Protein AF-A0A7X7FKR7-F1 (afdb_monomer)

Foldseek 3Di:
DDDAPFDKDKDQAPWDADDDPDPPFQKDRWTKRQAGAAFIKMKTWGDPPVVPDDPPWTKMKMKGWRWHNKMKTKMWHWDFPDDPPGRRIDTHIDIDIDDDDDPPDDPDGDTDIDMFMDTPDTQFPGKYWFWKADPVRHTFDPNFTWMWTQGPQQKIKIKTADDPPRPVLQDWMARPVQRKIWPFRIKIFIADNVRHTPKIKTFQGQWIDTDPDIDGADPPGGMAMPVGDDDPDPPPPDD

Mean predicted aligned error: 6.07 Å

Sequence (239 aa):
TQSHFGDAAATGLNLQPAADYGHNTQMRNCRMDPKPQPGWRVDWTLDDHYKILPAGSQVRMRYTDLTSDAQAGLVEGWIVAGGYDSSGEVWIPRVLVRRQAEAGRPLESTFVSVIEPYATRPIATSIRRLALQSVSGATLADSNVAVLVALADGRRDVIVARDPEDKAAAGLLLQPDFSIRTDADLVLLRLKPDGAVESAALCHGSRMVYKSLEIKVPEGADSAEWPPAAAPQPKEKSR

Solvent-accessible surface area (backbone atoms only — not comparable to full-atom values): 13773 Å² total; per-residue (Å²): 135,82,72,58,55,50,55,72,47,77,44,70,63,70,68,35,88,44,75,61,94,50,94,87,55,68,52,41,79,28,24,36,14,81,71,44,58,60,57,22,34,38,40,34,49,50,48,67,84,81,64,82,63,66,91,89,68,56,49,29,38,36,40,36,37,51,34,64,93,28,27,35,35,42,29,30,36,66,45,67,52,72,62,102,88,46,82,45,74,46,72,30,52,37,82,46,76,47,78,76,72,52,92,97,49,85,74,84,80,57,84,42,70,50,79,47,77,31,59,90,61,75,56,65,74,45,64,46,78,44,75,40,21,34,81,87,66,47,75,57,60,82,58,40,40,28,39,40,38,34,33,73,85,47,29,34,38,42,38,37,39,50,41,92,81,45,70,86,61,66,60,51,38,29,33,69,97,72,55,35,38,31,46,35,37,35,37,43,38,34,26,39,66,90,67,48,81,68,36,36,39,38,30,62,40,60,37,40,36,44,88,91,49,73,50,64,33,53,90,97,50,62,46,37,53,38,74,63,78,77,75,80,75,78,79,75,77,83,126

Secondary structure (DSSP, 8-state):
----SEEEEEES---EE-----TT-SEEEEEEESSPPTT-EEEEEE--TT--SPTT---EEEEEE--SS-EEEEEEEEEEESSTT--EEEEEEEEEEE--PPTTS-------EEEEEESSS-SEEEEEEE--EETTSPBPPTTSEEEEEEETTS-EEEEEE--TT-GGG-S-EEETTTTEEE--SEEEEEE-TTS-EEEEEEESSSEEEETTEEEEPPTT-SEEEESPPPPPPP-----

Structure (mmCIF, N/CA/C/O backbone):
data_AF-A0A7X7FKR7-F1
#
_entry.id   AF-A0A7X7FKR7-F1
#
loop_
_atom_site.group_PDB
_atom_site.id
_atom_site.type_symbol
_atom_site.label_atom_id
_atom_site.label_alt_id
_atom_site.label_comp_id
_atom_site.label_asym_id
_atom_site.label_entity_id
_atom_site.label_seq_id
_atom_site.pdbx_PDB_ins_code
_atom_site.Cartn_x
_atom_site.Cartn_y
_atom_site.Cartn_z
_atom_site.occupancy
_atom_site.B_iso_or_equiv
_atom_site.auth_seq_id
_atom_site.auth_comp_id
_atom_site.auth_asym_id
_atom_site.auth_atom_id
_atom_site.pdbx_PDB_model_num
ATOM 1 N N . THR A 1 1 ? 16.603 4.134 -3.099 1.00 40.25 1 THR A N 1
ATOM 2 C CA . THR A 1 1 ? 16.274 2.722 -3.389 1.00 40.25 1 THR A CA 1
ATOM 3 C C . THR A 1 1 ? 16.632 2.433 -4.832 1.00 40.25 1 THR A C 1
ATOM 5 O O . THR A 1 1 ? 16.174 3.147 -5.716 1.00 40.25 1 THR A O 1
ATOM 8 N N . GLN A 1 2 ? 17.542 1.489 -5.074 1.00 51.34 2 GLN A N 1
ATOM 9 C CA . GLN A 1 2 ? 17.857 1.023 -6.430 1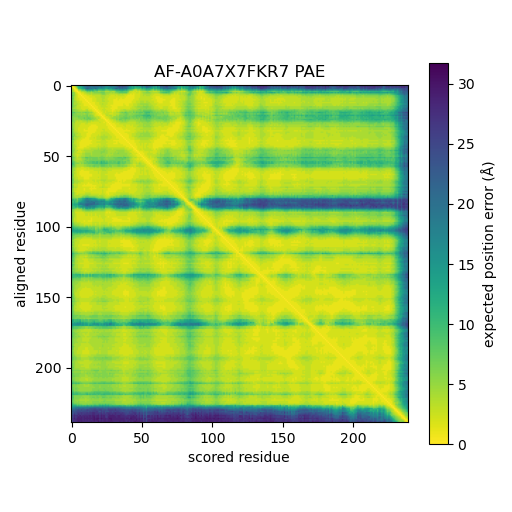.00 51.34 2 GLN A CA 1
ATOM 10 C C . GLN A 1 2 ? 16.766 0.036 -6.876 1.00 51.34 2 GLN A C 1
ATOM 12 O O . GLN A 1 2 ? 16.222 -0.678 -6.038 1.00 51.34 2 GLN A O 1
ATOM 17 N N . SER A 1 3 ? 16.420 0.032 -8.166 1.00 61.25 3 SER A N 1
ATOM 18 C CA . SER A 1 3 ? 15.612 -1.048 -8.755 1.00 61.25 3 SER A CA 1
ATOM 19 C C . SER A 1 3 ? 16.488 -2.297 -8.956 1.00 61.25 3 SER A C 1
ATOM 21 O O . SER A 1 3 ? 17.698 -2.240 -8.730 1.00 61.25 3 SER A O 1
ATOM 23 N N . HIS A 1 4 ? 15.901 -3.412 -9.379 1.00 73.00 4 HIS A N 1
ATOM 24 C CA . HIS A 1 4 ? 16.607 -4.682 -9.566 1.00 73.00 4 HIS A CA 1
ATOM 25 C C . HIS A 1 4 ? 16.888 -4.981 -11.045 1.00 73.00 4 HIS A C 1
ATOM 27 O O . HIS A 1 4 ? 16.218 -4.454 -11.934 1.00 73.00 4 HIS A O 1
ATOM 33 N N . PHE A 1 5 ? 17.881 -5.838 -11.297 1.00 85.25 5 PHE A N 1
ATOM 34 C CA . PHE A 1 5 ? 18.091 -6.445 -12.612 1.00 85.25 5 PHE A CA 1
ATOM 35 C C . PHE A 1 5 ? 16.901 -7.341 -12.965 1.00 85.25 5 PHE A C 1
ATOM 37 O O . PHE A 1 5 ? 16.394 -8.058 -12.097 1.00 85.25 5 PHE A O 1
ATOM 44 N N . GLY A 1 6 ? 16.472 -7.292 -14.222 1.00 87.06 6 GLY A N 1
ATOM 45 C CA . GLY A 1 6 ? 15.369 -8.095 -14.734 1.00 87.06 6 GLY A CA 1
ATOM 46 C C . GLY A 1 6 ? 14.356 -7.297 -15.543 1.00 87.06 6 GLY A C 1
ATOM 47 O O . GLY A 1 6 ? 14.505 -6.093 -15.768 1.00 87.06 6 GLY A O 1
ATOM 48 N N . ASP A 1 7 ? 13.299 -7.990 -15.952 1.00 91.31 7 ASP A N 1
ATOM 49 C CA . ASP A 1 7 ? 12.226 -7.444 -16.778 1.00 91.31 7 ASP A CA 1
ATOM 50 C C . ASP A 1 7 ? 11.060 -6.945 -15.928 1.00 91.31 7 ASP A C 1
ATOM 52 O O . ASP A 1 7 ? 10.700 -7.573 -14.932 1.00 91.31 7 ASP A O 1
ATOM 56 N N . ALA A 1 8 ? 10.423 -5.854 -16.363 1.00 94.62 8 ALA A N 1
ATOM 57 C CA . ALA A 1 8 ? 9.245 -5.275 -15.719 1.00 94.62 8 ALA A CA 1
ATOM 58 C C . ALA A 1 8 ? 8.034 -5.272 -16.659 1.00 94.62 8 ALA A C 1
ATOM 60 O O . ALA A 1 8 ? 8.100 -4.749 -17.774 1.00 94.62 8 ALA A O 1
ATOM 61 N N . ALA A 1 9 ? 6.901 -5.786 -16.181 1.00 95.81 9 ALA A N 1
ATOM 62 C CA . ALA A 1 9 ? 5.640 -5.811 -16.913 1.00 95.81 9 ALA A CA 1
ATOM 63 C C . ALA A 1 9 ? 4.553 -5.043 -16.154 1.00 95.81 9 ALA A C 1
ATOM 65 O O . ALA A 1 9 ? 4.203 -5.397 -15.030 1.00 95.81 9 ALA A O 1
ATOM 66 N N . ALA A 1 10 ? 3.995 -4.003 -16.779 1.00 97.69 10 ALA A N 1
ATOM 67 C CA . ALA A 1 10 ? 2.890 -3.231 -16.217 1.00 97.69 10 ALA A CA 1
ATOM 68 C C . ALA A 1 10 ? 1.525 -3.837 -16.581 1.00 97.69 10 ALA A C 1
ATOM 70 O O . ALA A 1 10 ? 1.306 -4.283 -17.704 1.00 97.69 10 ALA A O 1
ATOM 71 N N . THR A 1 11 ? 0.581 -3.804 -15.641 1.00 98.19 11 THR A N 1
ATOM 72 C CA . THR A 1 11 ? -0.833 -4.147 -15.844 1.00 98.19 11 THR A CA 1
ATOM 73 C C . THR A 1 11 ? -1.705 -3.020 -15.299 1.00 98.19 11 THR A C 1
ATOM 75 O O . THR A 1 11 ? -1.494 -2.569 -14.176 1.00 98.19 11 THR A O 1
ATOM 78 N N . GLY A 1 12 ? -2.714 -2.598 -16.065 1.00 97.81 12 GLY A N 1
ATOM 79 C CA . GLY A 1 12 ? -3.638 -1.532 -15.654 1.00 97.81 12 GLY A CA 1
ATOM 80 C C . GLY A 1 12 ? -3.144 -0.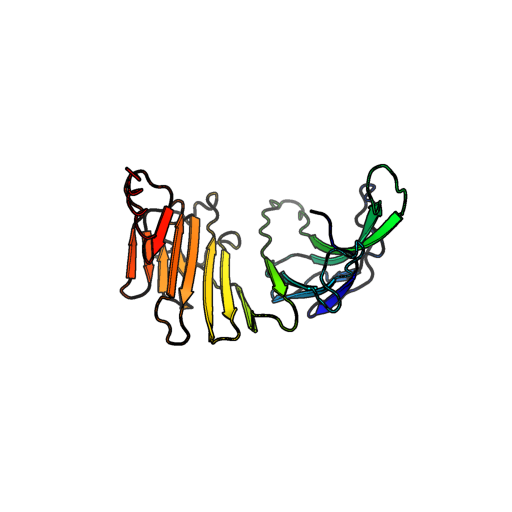108 -15.931 1.00 97.81 12 GLY A C 1
ATOM 81 O O . GLY A 1 12 ? -3.768 0.833 -15.460 1.00 97.81 12 GLY A O 1
ATOM 82 N N . LEU A 1 13 ? -2.057 0.047 -16.698 1.00 98.19 13 LEU A N 1
ATOM 83 C CA . LEU A 1 13 ? -1.557 1.336 -17.182 1.00 98.19 13 LEU A CA 1
ATOM 84 C C . LEU A 1 13 ? -1.755 1.465 -18.695 1.00 98.19 13 LEU A C 1
ATOM 86 O O . LEU A 1 13 ? -1.420 0.546 -19.446 1.00 98.19 13 LEU A O 1
ATOM 90 N N . ASN A 1 14 ? -2.216 2.629 -19.144 1.00 97.81 14 ASN A N 1
ATOM 91 C CA . ASN A 1 14 ? -2.223 3.027 -20.549 1.00 97.81 14 ASN A CA 1
ATOM 92 C C . ASN A 1 14 ? -0.934 3.793 -20.883 1.00 97.81 14 ASN A C 1
ATOM 94 O O . ASN A 1 14 ? -0.919 5.021 -20.964 1.00 97.81 14 ASN A O 1
ATOM 98 N N . LEU A 1 15 ? 0.172 3.059 -21.018 1.00 97.75 15 LEU A N 1
ATOM 99 C CA . LEU A 1 15 ? 1.503 3.639 -21.202 1.00 97.75 15 LEU A CA 1
ATOM 100 C C . LEU A 1 15 ? 1.665 4.298 -22.578 1.00 97.75 15 LEU A C 1
ATOM 102 O O . LEU A 1 15 ? 1.560 3.636 -23.610 1.00 97.75 15 LEU A O 1
ATOM 106 N N . GLN A 1 16 ? 2.025 5.580 -22.580 1.00 97.44 16 GLN A N 1
ATOM 107 C CA . GLN A 1 16 ? 2.335 6.359 -23.781 1.00 97.44 16 GLN A CA 1
ATOM 108 C C . GLN A 1 16 ? 3.766 6.897 -23.713 1.00 97.44 16 GLN A C 1
ATOM 110 O O . GLN A 1 16 ? 4.242 7.174 -22.609 1.00 97.44 16 GLN A O 1
ATOM 115 N N . PRO A 1 17 ? 4.469 7.073 -24.849 1.00 97.38 17 PRO A N 1
ATOM 116 C CA . PRO A 1 17 ? 5.737 7.794 -24.861 1.00 97.38 17 PRO A CA 1
ATOM 117 C C . PRO A 1 17 ? 5.590 9.154 -24.174 1.00 97.38 17 PRO A C 1
ATOM 119 O O . PRO A 1 17 ? 4.640 9.889 -24.440 1.00 97.38 17 PRO A O 1
ATOM 122 N N . ALA A 1 18 ? 6.525 9.482 -23.290 1.00 95.50 18 ALA A N 1
ATOM 123 C CA . ALA A 1 18 ? 6.527 10.728 -22.541 1.00 95.50 18 ALA A CA 1
ATOM 124 C C . ALA A 1 18 ? 7.891 11.409 -22.655 1.00 95.50 18 ALA A C 1
ATOM 126 O O . ALA A 1 18 ? 8.897 10.765 -22.950 1.00 95.50 18 ALA A O 1
ATOM 127 N N . ALA A 1 19 ? 7.921 12.718 -22.406 1.00 91.75 19 ALA A N 1
ATOM 128 C CA . ALA A 1 19 ? 9.180 13.438 -22.289 1.00 91.75 19 ALA A CA 1
ATOM 129 C C . ALA A 1 19 ? 10.045 12.838 -21.170 1.00 91.75 19 ALA A C 1
ATOM 131 O O . ALA A 1 19 ? 9.524 12.322 -20.171 1.00 91.75 19 ALA A O 1
ATOM 132 N N . ASP A 1 20 ? 11.364 12.952 -21.324 1.00 88.50 20 ASP A N 1
ATOM 133 C CA . ASP A 1 20 ? 12.291 12.628 -20.247 1.00 88.50 20 ASP A CA 1
ATOM 134 C C . ASP A 1 20 ? 11.939 13.432 -18.992 1.00 88.50 20 ASP A C 1
ATOM 136 O O . ASP A 1 20 ? 11.419 14.549 -19.059 1.00 88.50 20 ASP A O 1
ATOM 140 N N . TYR A 1 21 ? 12.238 12.860 -17.824 1.00 88.00 21 TYR A N 1
ATOM 141 C CA . TYR A 1 21 ? 11.938 13.500 -16.542 1.00 88.00 21 TYR A CA 1
ATOM 142 C C . TYR A 1 21 ? 12.584 14.894 -16.416 1.00 88.00 21 TYR A C 1
ATOM 144 O O . TYR A 1 21 ? 12.055 15.763 -15.723 1.00 88.00 21 TYR A O 1
ATOM 152 N N . GLY A 1 22 ? 13.696 15.121 -17.122 1.00 89.31 22 GLY A N 1
ATOM 153 C CA . GLY A 1 22 ? 14.439 16.376 -17.124 1.00 89.31 22 GLY A CA 1
ATOM 154 C C . GLY A 1 22 ? 15.439 16.456 -15.972 1.00 89.31 22 GLY A C 1
ATOM 155 O O . GLY A 1 22 ? 15.886 15.441 -15.448 1.00 89.31 22 GLY A O 1
ATOM 156 N N . HIS A 1 23 ? 15.827 17.673 -15.585 1.00 88.25 23 HIS A N 1
ATOM 157 C CA . HIS A 1 23 ? 16.670 17.935 -14.405 1.00 88.25 23 HIS A CA 1
ATOM 158 C C . HIS A 1 23 ? 18.011 17.172 -14.365 1.00 88.25 23 HIS A C 1
ATOM 160 O O . HIS A 1 23 ? 18.513 16.862 -13.287 1.00 88.25 23 HIS A O 1
ATOM 166 N N . ASN A 1 24 ? 18.592 16.869 -15.533 1.00 87.69 24 ASN A N 1
ATOM 167 C CA . ASN A 1 24 ? 19.814 16.067 -15.673 1.00 87.69 24 ASN A CA 1
ATOM 168 C C . ASN A 1 24 ? 19.734 14.694 -14.980 1.00 87.69 24 ASN A C 1
ATOM 170 O O . ASN A 1 24 ? 20.750 14.148 -14.547 1.00 87.69 24 ASN A O 1
ATOM 174 N N . THR A 1 25 ? 18.534 14.116 -14.861 1.00 88.75 25 THR A N 1
ATOM 175 C CA . THR A 1 25 ? 18.397 12.747 -14.363 1.00 88.75 25 THR A CA 1
ATOM 176 C C . THR A 1 25 ? 18.979 11.760 -15.362 1.00 88.75 25 THR A C 1
ATOM 178 O O . THR A 1 25 ? 18.717 11.861 -16.559 1.00 88.75 25 THR A O 1
ATOM 181 N N . GLN A 1 26 ? 19.690 10.748 -14.871 1.00 91.75 26 GLN A N 1
ATOM 182 C CA . GLN A 1 26 ? 20.143 9.613 -15.680 1.00 91.75 26 GLN A CA 1
ATOM 183 C C . GLN A 1 26 ? 19.000 8.606 -15.863 1.00 91.75 26 GLN A C 1
ATOM 185 O O . GLN A 1 26 ? 19.022 7.482 -15.353 1.00 91.75 26 GLN A O 1
ATOM 190 N N . MET A 1 27 ? 17.954 9.071 -16.539 1.00 93.62 27 MET A N 1
ATOM 191 C CA . MET A 1 27 ? 16.733 8.340 -16.841 1.00 93.62 27 MET A CA 1
ATOM 192 C C . MET A 1 27 ? 16.393 8.512 -18.318 1.00 93.62 27 MET A C 1
ATOM 194 O O . MET A 1 27 ? 16.641 9.576 -18.877 1.00 93.62 27 MET A O 1
A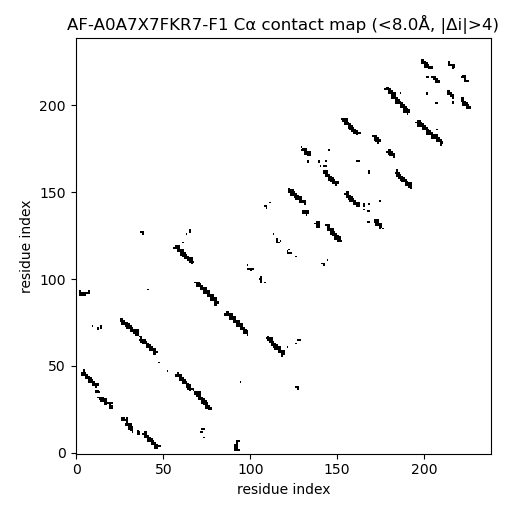TOM 198 N N . ARG A 1 28 ? 15.834 7.474 -18.939 1.00 94.19 28 ARG A N 1
ATOM 199 C CA . ARG A 1 28 ? 15.442 7.490 -20.354 1.00 94.19 28 ARG A CA 1
ATOM 200 C C . ARG A 1 28 ? 14.236 6.594 -20.605 1.00 94.19 28 ARG A C 1
ATOM 202 O O . ARG A 1 28 ? 13.826 5.833 -19.726 1.00 94.19 28 ARG A O 1
ATOM 209 N N . ASN A 1 29 ? 13.726 6.619 -21.836 1.00 95.19 29 ASN A N 1
ATOM 210 C CA . ASN A 1 29 ? 12.645 5.739 -22.290 1.00 95.19 29 ASN A CA 1
ATOM 211 C C . ASN A 1 29 ? 11.382 5.859 -21.417 1.00 95.19 29 ASN A C 1
ATOM 213 O O . ASN A 1 29 ? 10.705 4.866 -21.134 1.00 95.19 29 ASN A O 1
ATOM 217 N N . CYS A 1 30 ? 11.072 7.087 -20.988 1.00 96.12 30 CYS A N 1
ATOM 218 C CA . CYS A 1 30 ? 9.886 7.392 -20.201 1.00 96.12 30 CYS A CA 1
ATOM 219 C C . CYS A 1 30 ? 8.614 7.010 -20.964 1.00 96.12 30 CYS A C 1
ATOM 221 O O . CYS A 1 30 ? 8.341 7.503 -22.062 1.00 96.12 30 CYS A O 1
ATOM 223 N N . ARG A 1 31 ? 7.801 6.156 -20.345 1.00 97.38 31 ARG A N 1
ATOM 224 C CA . ARG A 1 31 ? 6.452 5.831 -20.799 1.00 97.38 31 ARG A CA 1
ATOM 225 C C . ARG A 1 31 ? 5.496 6.035 -19.639 1.00 97.38 31 ARG A C 1
ATOM 227 O O . ARG A 1 31 ? 5.655 5.373 -18.620 1.00 97.38 31 ARG A O 1
ATOM 234 N N . MET A 1 32 ? 4.530 6.935 -19.787 1.00 97.88 32 MET A N 1
ATOM 235 C CA . MET A 1 32 ? 3.641 7.368 -18.708 1.00 97.88 32 MET A CA 1
ATOM 236 C C . MET A 1 32 ? 2.172 7.201 -19.095 1.00 97.88 32 MET A C 1
ATOM 238 O O . MET A 1 32 ? 1.794 7.391 -20.248 1.00 97.88 32 MET A O 1
ATOM 242 N N . ASP A 1 33 ? 1.354 6.881 -18.105 1.00 98.19 33 ASP A N 1
ATOM 243 C CA . ASP A 1 33 ? -0.087 7.070 -18.081 1.00 98.19 33 ASP A CA 1
ATOM 244 C C . ASP A 1 33 ? -0.375 8.381 -17.319 1.00 98.19 33 ASP A C 1
ATOM 246 O O . ASP A 1 33 ? 0.058 8.532 -16.167 1.00 98.19 33 ASP A O 1
ATOM 250 N N . PRO A 1 34 ? -1.056 9.363 -17.936 1.00 96.56 34 PRO A N 1
ATOM 251 C CA . PRO A 1 34 ? -1.348 10.634 -17.286 1.00 96.56 34 PRO A CA 1
ATOM 252 C C . PRO A 1 34 ? -2.446 10.540 -16.216 1.00 96.56 34 PRO A C 1
ATOM 254 O O . PRO A 1 34 ? -2.561 11.463 -15.411 1.00 96.56 34 PRO A O 1
ATOM 257 N N . LYS A 1 35 ? -3.275 9.485 -16.222 1.00 96.62 35 LYS A N 1
ATOM 258 C CA . LYS A 1 35 ? -4.402 9.330 -15.289 1.00 96.62 35 LYS A CA 1
ATOM 259 C C . LYS A 1 35 ? -4.701 7.851 -14.965 1.00 96.62 35 LYS A C 1
ATOM 261 O O . LYS A 1 35 ? -5.829 7.390 -15.192 1.00 96.62 35 LYS A O 1
ATOM 266 N N . PRO A 1 36 ? -3.724 7.102 -14.424 1.00 97.62 36 PRO A N 1
ATOM 267 C CA . PRO A 1 36 ? -3.932 5.738 -13.961 1.00 97.62 36 PRO A CA 1
ATOM 268 C C . PRO A 1 36 ? -5.040 5.663 -12.905 1.00 97.62 36 PRO A C 1
ATOM 270 O O . PRO A 1 36 ? -5.213 6.564 -12.084 1.00 97.62 36 PRO A O 1
ATOM 273 N N . GLN A 1 37 ? -5.787 4.561 -12.908 1.00 96.75 37 GLN A N 1
ATOM 274 C CA . GLN A 1 37 ? -6.710 4.241 -11.818 1.00 96.75 37 GLN A CA 1
ATOM 275 C C . GLN A 1 37 ? -5.962 3.479 -10.715 1.00 96.75 37 GLN A C 1
ATOM 277 O O . GLN A 1 37 ? -5.220 2.553 -11.054 1.00 96.75 37 GLN A O 1
ATOM 282 N N . PRO A 1 38 ? -6.159 3.799 -9.420 1.00 97.12 38 PRO A N 1
ATOM 283 C CA . PRO A 1 38 ? -5.573 3.036 -8.318 1.00 97.12 38 PRO A CA 1
ATOM 284 C C . PRO A 1 38 ? -5.822 1.525 -8.452 1.00 97.12 38 PRO A C 1
ATOM 286 O O . PRO A 1 38 ? -6.931 1.096 -8.771 1.00 97.12 38 PRO A O 1
ATOM 289 N N . GLY A 1 39 ? -4.800 0.715 -8.176 1.00 97.56 39 GLY A N 1
ATOM 290 C CA . GLY A 1 39 ? -4.826 -0.747 -8.301 1.00 97.56 39 GLY A CA 1
ATOM 291 C C . GLY A 1 39 ? -4.078 -1.299 -9.519 1.00 97.56 39 GLY A C 1
ATOM 292 O O . GLY A 1 39 ? -4.061 -2.517 -9.722 1.00 97.56 39 GLY A O 1
ATOM 293 N N . TRP A 1 40 ? -3.444 -0.442 -10.325 1.00 98.38 40 TRP A N 1
ATOM 294 C CA . TRP A 1 40 ? -2.481 -0.881 -11.337 1.00 98.38 40 TRP A CA 1
ATOM 295 C C . TRP A 1 40 ? -1.241 -1.497 -10.675 1.00 98.38 40 TRP A C 1
ATOM 297 O O . TRP A 1 40 ? -0.945 -1.263 -9.500 1.00 98.38 40 TRP A O 1
ATOM 307 N N . ARG A 1 41 ? -0.508 -2.319 -11.428 1.00 98.12 41 ARG A N 1
ATOM 308 C CA . ARG A 1 41 ? 0.660 -3.029 -10.897 1.00 98.12 41 ARG A CA 1
ATOM 309 C C . ARG A 1 41 ? 1.798 -3.163 -11.889 1.00 98.12 41 ARG A C 1
ATOM 311 O O . ARG A 1 41 ? 1.580 -3.133 -13.100 1.00 98.12 41 ARG A O 1
ATOM 318 N N . VAL A 1 42 ? 2.993 -3.388 -11.358 1.00 97.62 42 VAL A N 1
ATOM 319 C CA . VAL A 1 42 ? 4.171 -3.815 -12.112 1.00 97.62 42 VAL A CA 1
ATOM 320 C C . VAL A 1 42 ? 4.736 -5.075 -11.476 1.00 97.62 42 VAL A C 1
ATOM 322 O O . VAL A 1 42 ? 4.940 -5.135 -10.265 1.00 97.62 42 VAL A O 1
ATOM 325 N N . ASP A 1 43 ? 4.952 -6.086 -12.306 1.00 96.19 43 ASP A N 1
ATOM 326 C CA . ASP A 1 43 ? 5.591 -7.341 -11.940 1.00 96.19 43 ASP A CA 1
ATOM 327 C C . ASP A 1 43 ? 7.021 -7.347 -12.489 1.00 96.19 43 ASP A C 1
ATOM 329 O O . ASP A 1 43 ? 7.216 -7.176 -13.693 1.00 96.19 43 ASP A O 1
ATOM 333 N N . TRP A 1 44 ? 8.005 -7.568 -11.617 1.00 94.88 44 TRP A N 1
ATOM 334 C CA . TRP A 1 44 ? 9.382 -7.838 -12.011 1.00 94.88 44 TRP A CA 1
ATOM 335 C C . TRP A 1 44 ? 9.690 -9.325 -11.910 1.00 94.88 44 TRP A C 1
ATOM 337 O O . TRP A 1 44 ? 9.401 -9.960 -10.890 1.00 94.88 44 TRP A O 1
ATOM 347 N N . THR A 1 45 ? 10.340 -9.849 -12.945 1.00 92.81 45 THR A N 1
ATOM 348 C CA . THR A 1 45 ? 11.075 -11.118 -12.869 1.00 92.81 45 THR A CA 1
ATOM 349 C C . THR A 1 45 ? 12.529 -10.770 -12.614 1.00 92.81 45 THR A C 1
ATOM 351 O O . THR A 1 45 ? 13.132 -10.111 -13.453 1.00 92.81 45 THR A O 1
ATOM 354 N N . LEU A 1 46 ? 13.059 -11.130 -11.442 1.00 90.62 46 LEU A N 1
ATOM 355 C CA . LEU A 1 46 ? 14.395 -10.700 -11.040 1.00 90.62 46 LEU A CA 1
ATOM 356 C C . LEU A 1 46 ? 15.465 -11.617 -11.618 1.00 90.62 46 LEU A C 1
ATOM 358 O O . LEU A 1 46 ? 15.400 -12.838 -11.456 1.00 90.62 46 LEU A O 1
ATOM 362 N N . ASP A 1 47 ? 16.484 -11.002 -12.204 1.00 88.31 47 ASP A N 1
ATOM 363 C CA . ASP A 1 47 ? 17.696 -11.698 -12.602 1.00 88.31 47 ASP A CA 1
ATOM 364 C C . ASP A 1 47 ? 18.614 -11.847 -11.389 1.00 88.31 47 ASP A C 1
ATOM 366 O O . ASP A 1 47 ? 19.003 -10.857 -10.759 1.00 88.31 47 ASP A O 1
ATOM 370 N N . ASP A 1 48 ? 19.029 -13.079 -11.088 1.00 87.56 48 ASP A N 1
ATOM 371 C CA . ASP A 1 48 ? 20.094 -13.346 -10.115 1.00 87.56 48 ASP A CA 1
ATOM 372 C C . ASP A 1 48 ? 21.467 -13.015 -10.721 1.00 87.56 48 ASP A C 1
ATOM 374 O O . ASP A 1 48 ? 22.312 -13.879 -10.964 1.00 87.56 48 ASP A O 1
ATOM 378 N N . HIS A 1 49 ? 21.665 -11.732 -11.020 1.00 85.81 49 HIS A N 1
ATOM 379 C CA . HIS A 1 49 ? 22.828 -11.210 -11.733 1.00 85.81 49 HIS A CA 1
ATOM 380 C C . HIS A 1 49 ? 24.153 -11.594 -11.053 1.00 85.81 49 HIS A C 1
ATOM 382 O O . HIS A 1 49 ? 25.141 -11.892 -11.723 1.00 85.81 49 HIS A O 1
ATOM 388 N N . TYR A 1 50 ? 24.153 -11.646 -9.717 1.00 85.56 50 TYR A N 1
ATOM 389 C CA . TYR A 1 50 ? 25.318 -11.996 -8.905 1.00 85.56 50 TYR A CA 1
ATOM 390 C C . TYR A 1 50 ? 25.400 -13.484 -8.539 1.00 85.56 50 TYR A C 1
ATOM 392 O O . TYR A 1 50 ? 26.357 -13.882 -7.876 1.00 85.56 50 TYR A O 1
ATOM 400 N N . LYS A 1 51 ? 24.447 -14.313 -8.990 1.00 87.81 51 LYS A N 1
ATOM 401 C CA . LYS A 1 51 ? 24.417 -15.769 -8.771 1.00 87.81 51 LYS A CA 1
ATOM 402 C C . LYS A 1 51 ? 24.448 -16.158 -7.288 1.00 87.81 51 LYS A C 1
ATOM 404 O O . LYS A 1 51 ? 25.139 -17.104 -6.906 1.00 87.81 51 LYS A O 1
ATOM 409 N N . ILE A 1 52 ? 23.750 -15.395 -6.448 1.00 88.88 52 ILE A N 1
ATOM 410 C CA . ILE A 1 52 ? 23.723 -15.607 -4.992 1.00 88.88 52 ILE A CA 1
ATOM 411 C C . ILE A 1 52 ? 22.625 -16.580 -4.559 1.00 88.88 52 ILE A C 1
ATOM 413 O O . ILE A 1 52 ? 22.635 -17.048 -3.419 1.00 88.88 52 ILE A O 1
ATOM 417 N N . LEU A 1 53 ? 21.665 -16.879 -5.433 1.00 88.50 53 LEU A N 1
ATOM 418 C CA . LEU A 1 53 ? 20.553 -17.761 -5.122 1.00 88.50 53 LEU A CA 1
ATOM 419 C C . LEU A 1 53 ? 20.888 -19.220 -5.463 1.00 88.50 53 LEU A C 1
ATOM 421 O O . LEU A 1 53 ? 21.641 -19.498 -6.401 1.00 88.50 53 LEU A O 1
ATOM 425 N N . PRO A 1 54 ? 20.287 -20.192 -4.749 1.00 92.00 54 PRO A N 1
ATOM 426 C CA . PRO A 1 54 ? 20.359 -21.593 -5.143 1.00 92.00 54 PRO A CA 1
ATOM 427 C C . PRO A 1 54 ? 19.887 -21.795 -6.589 1.00 92.00 54 PRO A C 1
ATOM 429 O O . PRO A 1 54 ? 18.923 -21.164 -7.033 1.00 92.00 54 PRO A O 1
ATOM 432 N N . ALA A 1 55 ? 20.525 -22.715 -7.312 1.00 88.88 55 ALA A N 1
ATOM 433 C CA . ALA A 1 55 ? 20.163 -23.030 -8.691 1.00 88.88 55 ALA A CA 1
ATOM 434 C C . ALA A 1 55 ? 18.664 -23.358 -8.840 1.00 88.88 55 ALA A C 1
ATOM 436 O O . ALA A 1 55 ? 18.111 -24.157 -8.085 1.00 88.88 55 ALA A O 1
ATOM 437 N N . GLY A 1 56 ? 18.015 -22.741 -9.831 1.00 85.75 56 GLY A N 1
ATOM 438 C CA . GLY A 1 56 ? 16.580 -22.905 -10.093 1.00 85.75 56 GLY A CA 1
ATOM 439 C C . GLY A 1 56 ? 15.661 -22.019 -9.242 1.00 85.75 56 GLY A C 1
ATOM 440 O O . GLY A 1 56 ? 14.446 -22.061 -9.436 1.00 85.75 56 GLY A O 1
ATOM 441 N N . SER A 1 57 ? 16.206 -21.198 -8.338 1.00 90.06 57 SER A N 1
ATOM 442 C CA . SER A 1 57 ? 15.415 -20.211 -7.594 1.00 90.06 57 SER A CA 1
ATOM 443 C C . SER A 1 57 ? 14.832 -19.161 -8.535 1.00 90.06 57 SER A C 1
ATOM 445 O O . SER A 1 57 ? 15.524 -18.647 -9.410 1.00 90.06 57 SER A O 1
ATOM 447 N N . GLN A 1 58 ? 13.566 -18.807 -8.323 1.00 88.81 58 GLN A N 1
ATOM 448 C CA . GLN A 1 58 ? 12.937 -17.666 -8.981 1.00 88.81 58 GLN A CA 1
ATOM 449 C C . GLN A 1 58 ? 12.501 -16.668 -7.922 1.00 88.81 58 GLN A C 1
ATOM 451 O O . GLN A 1 58 ? 11.788 -17.036 -6.987 1.00 88.81 58 GLN A O 1
ATOM 456 N N . VAL A 1 59 ? 12.904 -15.412 -8.091 1.00 91.12 59 VAL A N 1
ATOM 457 C CA . VAL A 1 59 ? 12.434 -14.306 -7.261 1.00 91.12 59 VAL A CA 1
ATOM 458 C C . VAL A 1 59 ? 11.704 -13.328 -8.158 1.00 91.12 59 VAL A C 1
ATOM 460 O O . VAL A 1 59 ? 12.179 -12.941 -9.224 1.00 91.12 59 VAL A O 1
ATOM 463 N N . ARG A 1 60 ? 10.511 -12.959 -7.725 1.00 94.56 60 ARG A N 1
ATOM 464 C CA . ARG A 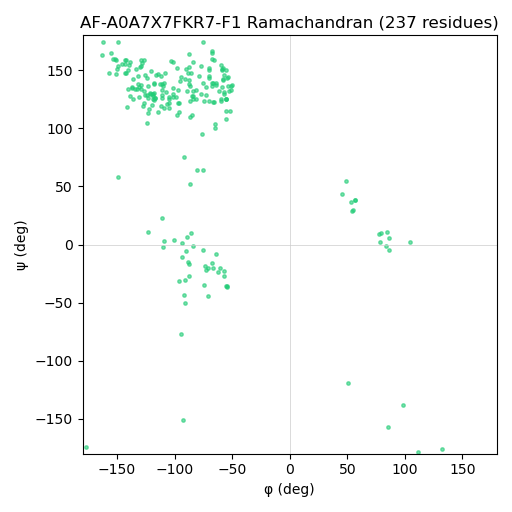1 60 ? 9.652 -11.998 -8.392 1.00 94.56 60 ARG A CA 1
ATOM 465 C C . ARG A 1 60 ? 9.226 -10.955 -7.381 1.00 94.56 60 ARG A C 1
ATOM 467 O O . ARG A 1 60 ? 9.203 -11.202 -6.175 1.00 94.56 60 ARG A O 1
ATOM 474 N N . MET A 1 61 ? 8.878 -9.788 -7.886 1.00 95.00 61 MET A N 1
ATOM 475 C CA . MET A 1 61 ? 8.354 -8.701 -7.075 1.00 95.00 61 MET A CA 1
ATOM 476 C C . MET A 1 61 ? 7.139 -8.122 -7.771 1.00 95.00 61 MET A C 1
ATOM 478 O O . MET A 1 61 ? 7.184 -7.849 -8.966 1.00 95.00 61 MET A O 1
ATOM 482 N N . ARG A 1 62 ? 6.063 -7.904 -7.026 1.00 96.75 62 ARG A N 1
ATOM 483 C CA . ARG A 1 62 ? 4.910 -7.138 -7.480 1.00 96.75 62 ARG A CA 1
ATOM 484 C C . ARG A 1 62 ? 4.843 -5.836 -6.710 1.00 96.75 62 ARG A C 1
ATOM 486 O O . ARG A 1 62 ? 4.846 -5.829 -5.486 1.00 96.75 62 ARG A O 1
ATOM 493 N N . TYR A 1 63 ? 4.733 -4.742 -7.440 1.00 97.50 63 TYR A N 1
ATOM 494 C CA . TYR A 1 63 ? 4.349 -3.441 -6.918 1.00 97.50 63 TYR A CA 1
ATOM 495 C C . TYR A 1 63 ? 2.909 -3.183 -7.337 1.00 97.50 63 TYR A C 1
ATOM 497 O O . TYR A 1 63 ? 2.621 -3.200 -8.531 1.00 97.50 63 TYR A O 1
ATOM 505 N N . THR A 1 64 ? 2.013 -2.968 -6.380 1.00 98.56 64 THR A N 1
ATOM 506 C CA . THR A 1 64 ? 0.647 -2.499 -6.649 1.00 98.56 64 THR A CA 1
ATOM 507 C C . THR A 1 64 ? 0.518 -1.092 -6.101 1.00 98.56 64 THR A C 1
ATOM 509 O O . THR A 1 64 ? 0.681 -0.890 -4.898 1.00 98.56 64 THR A O 1
ATOM 512 N N . ASP A 1 65 ? 0.234 -0.129 -6.965 1.00 98.62 65 ASP A N 1
ATOM 513 C CA . ASP A 1 65 ? 0.057 1.263 -6.566 1.00 98.62 65 ASP A CA 1
ATOM 514 C C . ASP A 1 65 ? -1.419 1.570 -6.349 1.00 98.62 65 ASP A C 1
ATOM 516 O O . ASP A 1 65 ? -2.298 1.110 -7.075 1.00 98.62 65 ASP A O 1
ATOM 520 N N . LEU A 1 66 ? -1.682 2.356 -5.319 1.00 98.56 66 LEU A N 1
ATOM 521 C CA . LEU A 1 66 ? -3.000 2.802 -4.899 1.00 98.56 66 LEU A CA 1
ATOM 522 C C . LEU A 1 66 ? -3.077 4.334 -4.862 1.00 98.56 66 LEU A C 1
ATOM 524 O O . LEU A 1 66 ? -4.027 4.893 -4.310 1.00 98.56 66 LEU A O 1
ATOM 528 N N . THR A 1 67 ? -2.073 5.012 -5.414 1.00 98.06 67 THR A N 1
ATOM 529 C CA . THR A 1 67 ? -1.974 6.464 -5.414 1.00 98.06 67 THR A CA 1
ATOM 530 C C . THR A 1 67 ? -3.092 7.032 -6.283 1.00 98.06 67 THR A C 1
ATOM 532 O O . THR A 1 67 ? -3.227 6.695 -7.457 1.00 98.06 67 THR A O 1
ATOM 535 N N . SER A 1 68 ? -3.928 7.887 -5.696 1.00 95.31 68 SER A N 1
ATOM 536 C CA . SER A 1 68 ? -4.973 8.606 -6.435 1.00 95.31 68 SER A CA 1
ATOM 537 C C . SER A 1 68 ? -4.390 9.867 -7.076 1.00 95.31 68 SER A C 1
ATOM 539 O O . SER A 1 68 ? -3.358 10.360 -6.623 1.00 95.31 68 SER A O 1
ATOM 541 N N . ASP A 1 69 ? -5.019 10.385 -8.132 1.00 94.19 69 ASP A N 1
ATOM 542 C CA . ASP A 1 69 ? -4.673 11.662 -8.785 1.00 94.19 69 ASP A CA 1
ATOM 543 C C . A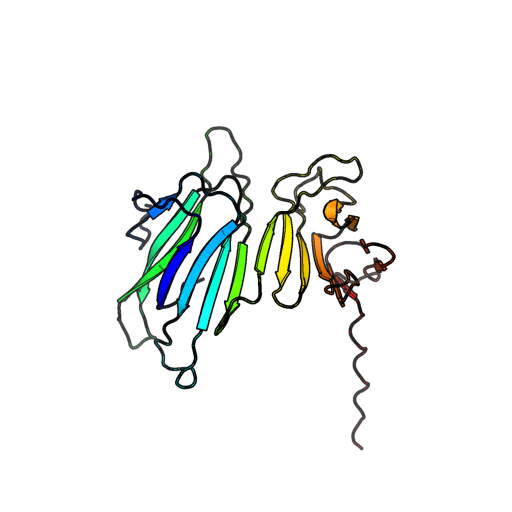SP A 1 69 ? -3.167 11.879 -9.042 1.00 94.19 69 ASP A C 1
ATOM 545 O O . ASP A 1 69 ? -2.613 12.951 -8.796 1.00 94.19 69 ASP A O 1
ATOM 549 N N . ALA A 1 70 ? -2.479 10.841 -9.515 1.00 95.94 70 ALA A N 1
ATOM 550 C CA . ALA A 1 70 ? -1.077 10.900 -9.912 1.00 95.94 70 ALA A CA 1
ATOM 551 C C . ALA A 1 70 ? -0.902 10.382 -11.338 1.00 95.94 70 ALA A C 1
ATOM 553 O O . ALA A 1 70 ? -1.728 9.629 -11.839 1.00 95.94 70 ALA A O 1
ATOM 554 N N . GLN A 1 71 ? 0.198 10.767 -11.975 1.00 97.31 71 GLN A N 1
ATOM 555 C CA . GLN A 1 71 ? 0.694 10.128 -13.190 1.00 97.31 71 GLN A CA 1
ATOM 556 C C . GLN A 1 71 ? 1.561 8.938 -12.791 1.00 97.31 71 GLN A C 1
ATOM 558 O O . GLN A 1 71 ? 2.266 9.008 -11.781 1.00 97.31 71 GLN A O 1
ATOM 563 N N . ALA A 1 72 ? 1.584 7.882 -13.597 1.00 98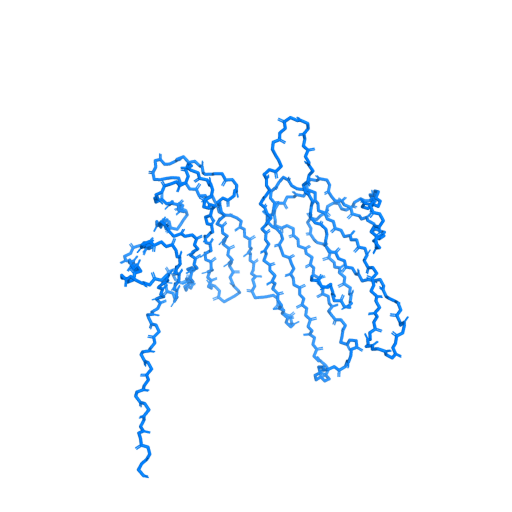.00 72 ALA A N 1
ATOM 564 C CA . ALA A 1 72 ? 2.454 6.741 -13.335 1.00 98.00 72 ALA A CA 1
ATOM 565 C C . ALA A 1 72 ? 3.024 6.140 -14.609 1.00 98.00 72 ALA A C 1
ATOM 567 O O . ALA A 1 72 ? 2.438 6.267 -15.677 1.00 98.00 72 ALA A O 1
ATOM 568 N N . GLY A 1 73 ? 4.159 5.463 -14.516 1.00 96.94 73 GLY A N 1
ATOM 569 C CA . GLY A 1 73 ? 4.765 4.872 -15.690 1.00 96.94 73 GLY A CA 1
ATOM 570 C C . GLY A 1 73 ? 6.024 4.074 -15.433 1.00 96.94 73 GLY A C 1
ATOM 571 O O . GLY A 1 73 ? 6.435 3.849 -14.293 1.00 96.94 73 GLY A O 1
ATOM 572 N N . LEU A 1 74 ? 6.626 3.650 -16.540 1.00 96.38 74 LEU A N 1
ATOM 573 C CA . LEU A 1 74 ? 7.894 2.942 -16.577 1.00 96.38 74 LEU A CA 1
ATOM 574 C C . LEU A 1 74 ? 8.969 3.828 -17.199 1.00 96.38 74 LEU A C 1
ATOM 576 O O . LEU A 1 74 ? 8.751 4.486 -18.215 1.00 96.38 74 LEU A O 1
ATOM 580 N N . VAL A 1 75 ? 10.149 3.788 -16.600 1.00 95.75 75 VAL A N 1
ATOM 581 C CA . VAL A 1 75 ? 11.345 4.504 -17.040 1.00 95.75 75 VAL A CA 1
ATOM 582 C C . VAL A 1 75 ? 12.553 3.592 -16.867 1.00 95.75 75 VAL A C 1
ATOM 584 O O . VAL A 1 75 ? 12.537 2.694 -16.030 1.00 95.75 75 VAL A O 1
ATOM 587 N N . GLU A 1 76 ? 13.609 3.794 -17.641 1.00 94.75 76 GLU A N 1
ATOM 588 C CA . GLU A 1 76 ? 14.891 3.142 -17.390 1.00 94.75 76 GLU A CA 1
ATOM 589 C C . GLU A 1 76 ? 15.798 4.091 -16.621 1.00 94.75 76 GLU A C 1
ATOM 591 O O . GLU A 1 76 ? 15.932 5.252 -16.998 1.00 94.75 76 GLU A O 1
ATOM 596 N N . GLY A 1 77 ? 16.445 3.608 -15.563 1.00 92.81 77 GLY A N 1
ATOM 597 C CA . GLY A 1 77 ? 17.455 4.387 -14.852 1.00 92.81 77 GLY A CA 1
ATOM 598 C C . GLY A 1 77 ? 18.822 3.727 -14.917 1.00 92.81 77 GLY A C 1
ATOM 599 O O . GLY A 1 77 ? 18.927 2.514 -14.733 1.00 92.81 77 GLY A O 1
ATOM 600 N N . TRP A 1 78 ? 19.850 4.539 -15.137 1.00 91.25 78 TRP A N 1
ATOM 601 C CA . TRP A 1 78 ? 21.237 4.090 -15.210 1.00 91.25 78 TRP A CA 1
ATOM 602 C C . TRP A 1 78 ? 21.764 3.654 -13.840 1.00 91.25 78 TRP A C 1
ATOM 604 O O . TRP A 1 78 ? 21.418 4.243 -12.806 1.00 91.25 78 TRP A O 1
ATOM 614 N N . ILE A 1 79 ? 22.593 2.614 -13.844 1.00 87.44 79 ILE A N 1
ATOM 615 C CA . ILE A 1 79 ? 23.403 2.148 -12.720 1.00 87.44 79 ILE A CA 1
ATOM 616 C C . ILE A 1 79 ? 24.770 1.671 -13.228 1.00 87.44 79 ILE A C 1
ATOM 618 O O . ILE A 1 79 ? 24.905 1.265 -14.382 1.00 87.44 79 ILE A O 1
ATOM 622 N N . VAL A 1 80 ? 25.757 1.634 -12.332 1.00 85.44 80 VAL A N 1
ATOM 623 C CA . VAL A 1 80 ? 26.965 0.817 -12.506 1.00 85.44 80 VAL A CA 1
ATOM 624 C C . VAL A 1 80 ? 26.753 -0.489 -11.745 1.00 85.44 80 VAL A C 1
ATOM 626 O O . VAL A 1 80 ? 26.467 -0.476 -10.549 1.00 85.44 80 VAL A O 1
ATOM 629 N N . ALA A 1 81 ? 26.841 -1.610 -12.449 1.00 76.69 81 ALA A N 1
ATOM 630 C CA . ALA A 1 81 ? 26.775 -2.955 -11.910 1.00 76.69 81 ALA A CA 1
ATOM 631 C C . ALA A 1 81 ? 28.161 -3.392 -11.405 1.00 76.69 81 ALA A C 1
ATOM 633 O O . ALA A 1 81 ? 29.142 -3.385 -12.155 1.00 76.69 81 ALA A O 1
ATOM 634 N N . GLY A 1 82 ? 28.230 -3.808 -10.139 1.00 68.06 82 GLY A N 1
ATOM 635 C CA . GLY A 1 82 ? 29.449 -4.279 -9.474 1.00 68.06 82 GLY A CA 1
ATOM 636 C C . GLY A 1 82 ? 29.977 -3.349 -8.375 1.00 68.06 82 GLY A C 1
ATOM 637 O O . GLY A 1 82 ? 29.344 -2.356 -8.018 1.00 68.06 82 GLY A O 1
ATOM 638 N N . GLY A 1 83 ? 31.108 -3.741 -7.781 1.00 63.44 83 GLY A N 1
ATOM 639 C CA . GLY A 1 83 ? 31.805 -2.996 -6.730 1.00 63.44 83 GLY A CA 1
ATOM 640 C C . GLY A 1 83 ? 32.882 -2.061 -7.290 1.00 63.44 83 GLY A C 1
ATOM 641 O O . GLY A 1 83 ? 32.793 -1.594 -8.420 1.00 63.44 83 GLY A O 1
ATOM 642 N N . TYR A 1 84 ? 33.927 -1.798 -6.502 1.00 62.53 84 TYR A N 1
ATOM 643 C CA . TYR A 1 84 ? 35.029 -0.892 -6.871 1.00 62.53 84 TYR A CA 1
ATOM 644 C C . TYR A 1 84 ? 35.869 -1.347 -8.086 1.00 62.53 84 TYR A C 1
ATOM 646 O O . TYR A 1 84 ? 36.715 -0.591 -8.553 1.00 62.53 84 TYR A O 1
ATOM 654 N N . ASP A 1 85 ? 35.660 -2.564 -8.586 1.00 63.59 85 ASP A N 1
ATOM 655 C CA . ASP A 1 85 ? 36.427 -3.233 -9.641 1.00 63.59 85 ASP A CA 1
ATOM 656 C C . ASP A 1 85 ? 35.674 -3.374 -10.978 1.00 63.59 85 ASP A C 1
ATOM 658 O O . ASP A 1 85 ? 36.213 -3.944 -11.926 1.00 63.59 85 ASP A O 1
ATOM 662 N N . SER A 1 86 ? 34.451 -2.841 -11.084 1.00 68.31 86 SER A N 1
ATOM 663 C CA . SER A 1 86 ? 33.621 -2.936 -12.290 1.00 68.31 86 SER A CA 1
ATOM 664 C C . SER A 1 86 ? 33.081 -1.576 -12.730 1.00 68.31 86 SER A C 1
ATOM 666 O O . SER A 1 86 ? 32.594 -0.788 -11.924 1.00 68.31 86 SER A O 1
ATOM 668 N N . SER A 1 87 ? 33.115 -1.327 -14.041 1.00 72.06 87 SER A N 1
ATOM 669 C CA . SER A 1 87 ? 32.472 -0.185 -14.704 1.00 72.06 87 SER A CA 1
ATOM 670 C C . SER A 1 87 ? 31.295 -0.615 -15.587 1.00 72.06 87 SER A C 1
ATOM 672 O O . SER A 1 87 ? 30.964 0.069 -16.552 1.00 72.06 87 SER A O 1
ATOM 674 N N . GLY A 1 88 ? 30.705 -1.785 -15.324 1.00 78.50 88 GLY A N 1
ATOM 675 C CA . GLY A 1 88 ? 29.611 -2.323 -16.130 1.00 78.50 88 GLY A CA 1
ATOM 676 C C . GLY A 1 88 ? 28.362 -1.453 -16.035 1.00 78.50 88 GLY A C 1
ATOM 677 O O . GLY A 1 88 ? 27.652 -1.502 -15.042 1.00 78.50 88 GLY A O 1
ATOM 678 N N . GLU A 1 89 ? 28.071 -0.653 -17.053 1.00 85.19 89 GLU A N 1
ATOM 679 C CA . GLU A 1 89 ? 26.890 0.212 -17.064 1.00 85.19 89 GLU A CA 1
ATOM 680 C C . GLU A 1 89 ? 25.631 -0.553 -17.481 1.00 85.19 89 GLU A C 1
ATOM 682 O O . GLU A 1 89 ? 25.626 -1.260 -18.491 1.00 85.19 89 GLU A O 1
ATOM 687 N N . VAL A 1 90 ? 24.542 -0.387 -16.728 1.00 89.12 90 VAL A N 1
ATOM 688 C CA . VAL A 1 90 ? 23.261 -1.048 -17.005 1.00 89.12 90 VAL A CA 1
ATOM 689 C C . VAL A 1 90 ? 22.106 -0.065 -16.841 1.00 89.12 90 VAL A C 1
ATOM 691 O O . VAL A 1 90 ? 22.093 0.779 -15.948 1.00 89.12 90 VAL A O 1
ATOM 694 N N . TRP A 1 91 ? 21.106 -0.195 -17.708 1.00 91.44 91 TRP A N 1
ATOM 695 C CA . TRP A 1 91 ? 19.834 0.515 -17.612 1.00 91.44 91 TRP A CA 1
ATOM 696 C C . TRP A 1 91 ? 18.772 -0.464 -17.133 1.00 91.44 91 TRP A C 1
ATOM 698 O O . TRP A 1 91 ? 18.500 -1.450 -17.810 1.00 91.44 91 TRP A O 1
ATOM 708 N N . ILE A 1 92 ? 18.196 -0.206 -15.962 1.00 92.81 92 ILE A N 1
ATOM 709 C CA . ILE A 1 92 ? 17.218 -1.107 -15.341 1.00 92.81 92 ILE A CA 1
ATOM 710 C C . ILE A 1 92 ? 15.828 -0.470 -15.315 1.00 92.81 92 ILE A C 1
ATOM 712 O O . ILE A 1 92 ? 15.725 0.749 -15.110 1.00 92.81 92 ILE A O 1
ATOM 716 N N . PRO A 1 93 ? 14.754 -1.260 -15.483 1.00 93.44 93 PRO A N 1
ATOM 717 C CA . PRO A 1 93 ? 13.400 -0.737 -15.441 1.00 93.44 93 PRO A CA 1
ATOM 718 C C . PRO A 1 93 ? 13.051 -0.239 -14.037 1.00 93.44 93 PRO A C 1
ATOM 720 O O . PRO A 1 93 ? 13.355 -0.870 -13.022 1.00 93.44 93 PRO A O 1
ATOM 723 N N . ARG A 1 94 ? 12.373 0.903 -13.974 1.00 94.00 94 ARG A N 1
ATOM 724 C CA . ARG A 1 94 ? 11.893 1.552 -12.755 1.00 94.00 94 ARG A CA 1
ATOM 725 C C . ARG A 1 94 ? 10.448 1.978 -12.942 1.00 94.00 94 ARG A C 1
ATOM 727 O O . ARG A 1 94 ? 10.022 2.312 -14.046 1.00 94.00 94 ARG A O 1
ATOM 734 N N . VAL A 1 95 ? 9.725 2.014 -11.834 1.00 95.69 95 VAL A N 1
ATOM 735 C CA . VAL A 1 95 ? 8.435 2.690 -11.756 1.00 95.69 95 VAL A CA 1
ATOM 736 C C . VAL A 1 95 ? 8.658 4.155 -11.402 1.00 95.69 95 VAL A C 1
ATOM 738 O O . VAL A 1 95 ? 9.469 4.471 -10.530 1.00 95.69 95 VAL A O 1
ATOM 741 N N . LEU A 1 96 ? 7.916 5.036 -12.066 1.00 95.44 96 LEU A N 1
ATOM 742 C CA . LEU A 1 96 ? 7.785 6.441 -11.708 1.00 95.44 96 LEU A CA 1
ATOM 743 C C . LEU A 1 96 ? 6.319 6.720 -11.383 1.00 95.44 96 LEU A C 1
ATOM 745 O O . LEU A 1 96 ? 5.460 6.472 -12.221 1.00 95.44 96 LEU A O 1
ATOM 749 N N . VAL A 1 97 ? 6.044 7.271 -10.201 1.00 97.06 97 VAL A N 1
ATOM 750 C CA . VAL A 1 97 ? 4.735 7.834 -9.841 1.00 97.06 97 VAL A CA 1
ATOM 751 C C . VAL A 1 97 ? 4.960 9.295 -9.483 1.00 97.06 97 VAL A C 1
ATOM 753 O O . VAL A 1 97 ? 5.889 9.615 -8.741 1.00 97.06 97 VAL A O 1
ATOM 756 N N . ARG A 1 98 ? 4.170 10.199 -10.062 1.00 94.75 98 ARG A N 1
ATOM 757 C CA . ARG A 1 98 ? 4.420 11.641 -9.991 1.00 94.75 98 ARG A CA 1
ATOM 758 C C . ARG A 1 98 ? 3.130 12.427 -9.813 1.00 94.75 98 ARG A C 1
ATOM 760 O O . ARG A 1 98 ? 2.184 12.265 -10.579 1.00 94.75 98 ARG A O 1
ATOM 767 N N . ARG A 1 99 ? 3.164 13.373 -8.877 1.00 94.25 99 ARG A N 1
ATOM 768 C CA . ARG A 1 99 ? 2.262 14.527 -8.826 1.00 94.25 99 ARG A CA 1
ATOM 769 C C . ARG A 1 99 ? 3.038 15.785 -9.188 1.00 94.25 99 ARG A C 1
ATOM 771 O O . ARG A 1 99 ? 4.238 15.874 -8.931 1.00 94.25 99 ARG A O 1
ATOM 778 N N . GLN A 1 100 ? 2.366 16.735 -9.820 1.00 90.25 100 GLN A N 1
ATOM 779 C CA . GLN A 1 100 ? 2.943 18.027 -10.175 1.00 90.25 100 GLN A CA 1
ATOM 780 C C . GLN A 1 100 ? 2.077 19.124 -9.573 1.00 90.25 100 GLN A C 1
ATOM 782 O O . GLN A 1 100 ? 0.858 18.980 -9.512 1.00 90.25 100 GLN A O 1
ATOM 787 N N . ALA A 1 101 ? 2.711 20.203 -9.115 1.00 90.06 101 ALA A N 1
ATOM 788 C CA . ALA A 1 101 ? 1.984 21.349 -8.596 1.00 90.06 101 ALA A CA 1
ATOM 789 C C . ALA A 1 101 ? 1.106 21.955 -9.696 1.00 90.06 101 ALA A C 1
ATOM 791 O O . ALA A 1 101 ? 1.573 22.216 -10.807 1.00 90.06 101 ALA A O 1
ATOM 792 N N . GLU A 1 102 ? -0.151 22.214 -9.360 1.00 86.44 102 GLU A N 1
ATOM 793 C CA . GLU A 1 102 ? -1.032 23.061 -10.153 1.00 86.44 102 GLU A CA 1
ATOM 794 C C . GLU A 1 102 ? -0.914 24.502 -9.646 1.00 86.44 102 GLU A C 1
ATOM 796 O O . GLU A 1 102 ? -0.768 24.744 -8.444 1.00 86.44 102 GLU A O 1
ATOM 801 N N . ALA A 1 103 ? -0.960 25.478 -10.554 1.00 88.44 103 ALA A N 1
ATOM 802 C CA . ALA A 1 103 ? -0.810 26.883 -10.188 1.00 88.44 103 ALA A CA 1
ATOM 803 C C . ALA A 1 103 ? -1.832 27.294 -9.111 1.00 88.44 103 ALA A C 1
ATOM 805 O O . ALA A 1 103 ? -3.038 27.124 -9.284 1.00 88.44 103 ALA A O 1
ATOM 806 N N . GLY A 1 104 ? -1.336 27.851 -8.001 1.00 85.50 104 GLY A N 1
ATOM 807 C CA . GLY A 1 104 ? -2.168 28.329 -6.893 1.00 85.50 104 GLY A CA 1
ATOM 808 C C . GLY A 1 104 ? -2.711 27.242 -5.958 1.00 85.50 104 GLY A C 1
ATOM 809 O O . GLY A 1 104 ? -3.542 27.563 -5.112 1.00 85.50 104 GLY A O 1
ATOM 810 N N . ARG A 1 105 ? -2.263 25.983 -6.077 1.00 85.56 105 ARG A N 1
ATOM 811 C CA . ARG A 1 105 ? -2.648 24.885 -5.174 1.00 85.56 105 ARG A CA 1
ATOM 812 C C . ARG A 1 105 ? -1.434 24.313 -4.426 1.00 85.56 105 ARG A C 1
ATOM 814 O O . ARG A 1 105 ? -0.384 24.138 -5.046 1.00 85.56 105 ARG A O 1
ATOM 821 N N . PRO A 1 106 ? -1.554 24.004 -3.121 1.00 86.44 106 PRO A N 1
ATOM 822 C CA . PRO A 1 106 ? -0.535 23.241 -2.400 1.00 86.44 106 PRO A CA 1
ATOM 823 C C . PRO A 1 106 ? -0.291 21.873 -3.055 1.00 86.44 106 PRO A C 1
ATOM 825 O O . PRO A 1 106 ? -1.234 21.220 -3.499 1.00 86.44 106 PRO A O 1
ATOM 828 N N . LEU A 1 107 ? 0.967 21.421 -3.104 1.00 91.38 107 LEU A N 1
ATOM 829 C CA . LEU A 1 107 ? 1.338 20.091 -3.614 1.00 91.38 107 LEU A CA 1
ATOM 830 C C . LEU A 1 107 ? 1.254 19.031 -2.502 1.00 91.38 107 LEU A C 1
ATOM 832 O O . LEU A 1 107 ? 2.199 18.283 -2.254 1.00 91.38 107 LEU A O 1
ATOM 836 N N . GLU A 1 108 ? 0.117 18.963 -1.817 1.00 90.12 108 GLU A N 1
ATOM 837 C CA . GLU A 1 108 ? -0.156 17.893 -0.856 1.00 90.12 108 GLU A CA 1
ATOM 838 C C . GLU A 1 108 ? -0.262 16.561 -1.610 1.00 90.12 108 GLU A C 1
ATOM 840 O O . GLU A 1 108 ? -1.009 16.414 -2.586 1.00 90.12 108 GLU A O 1
ATOM 845 N N . SER A 1 109 ? 0.574 15.599 -1.224 1.00 93.75 109 SER A N 1
ATOM 846 C CA . SER A 1 109 ? 0.759 14.365 -1.981 1.00 93.75 109 SER A CA 1
ATOM 847 C C . SER A 1 109 ? 0.856 13.167 -1.057 1.00 93.75 109 SER A C 1
ATOM 849 O O . SER A 1 109 ? 1.713 13.115 -0.179 1.00 93.75 109 SER A O 1
ATOM 851 N N . THR A 1 110 ? 0.032 12.162 -1.331 1.00 96.19 110 THR A N 1
ATOM 852 C CA . THR A 1 110 ? 0.047 10.884 -0.623 1.00 96.19 110 THR A CA 1
ATOM 853 C C . THR A 1 110 ? 0.245 9.779 -1.641 1.00 96.19 110 THR A C 1
ATOM 855 O O . THR A 1 110 ? -0.615 9.546 -2.486 1.00 96.19 110 THR A O 1
ATOM 858 N N . PHE A 1 111 ? 1.391 9.107 -1.568 1.00 97.75 111 PHE A N 1
ATOM 859 C CA . PHE A 1 111 ? 1.706 7.956 -2.408 1.00 97.75 111 PHE A CA 1
ATOM 860 C C . PHE A 1 111 ? 1.491 6.683 -1.604 1.00 97.75 111 PHE A C 1
ATOM 862 O O . PHE A 1 111 ? 1.996 6.556 -0.489 1.00 97.75 111 PHE A O 1
ATOM 869 N N . VAL A 1 112 ? 0.748 5.735 -2.167 1.00 98.25 112 VAL A N 1
ATOM 870 C CA . VAL A 1 112 ? 0.382 4.496 -1.476 1.00 98.25 112 VAL A CA 1
ATOM 871 C C . VAL A 1 112 ? 0.675 3.328 -2.388 1.00 98.25 112 VAL A C 1
ATOM 873 O O . VAL A 1 112 ? 0.196 3.281 -3.514 1.00 98.25 112 VAL A O 1
ATOM 876 N N . SER A 1 113 ? 1.430 2.353 -1.895 1.00 98.19 113 SER A N 1
ATOM 877 C CA . SER A 1 113 ? 1.705 1.134 -2.646 1.00 98.19 113 SER A CA 1
ATOM 878 C C . SER A 1 113 ? 1.929 -0.054 -1.724 1.00 98.19 113 SER A C 1
ATOM 880 O O . SER A 1 113 ? 2.256 0.106 -0.549 1.00 98.19 113 SER A O 1
ATOM 882 N N . VAL A 1 114 ? 1.755 -1.249 -2.277 1.00 98.06 114 VAL A N 1
ATOM 883 C CA . VAL A 1 114 ? 2.104 -2.519 -1.641 1.00 98.06 114 VAL A CA 1
ATOM 884 C C . VAL A 1 114 ? 3.177 -3.187 -2.488 1.00 98.06 114 VAL A C 1
ATOM 886 O O . VAL A 1 114 ? 2.993 -3.380 -3.693 1.00 98.06 114 VAL A O 1
ATOM 889 N N . ILE A 1 115 ? 4.293 -3.534 -1.849 1.00 96.88 115 ILE A N 1
ATOM 890 C CA . ILE A 1 115 ? 5.401 -4.269 -2.460 1.00 96.88 115 ILE A CA 1
ATOM 891 C C . ILE A 1 115 ? 5.372 -5.694 -1.922 1.00 96.88 115 ILE A C 1
ATOM 893 O O . ILE A 1 115 ? 5.465 -5.922 -0.718 1.00 96.88 115 ILE A O 1
ATOM 897 N N . GLU A 1 116 ? 5.250 -6.648 -2.829 1.00 96.00 116 GLU A N 1
ATOM 898 C CA . GLU A 1 116 ? 5.095 -8.061 -2.531 1.00 96.00 116 GLU A CA 1
ATOM 899 C C . GLU A 1 116 ? 6.195 -8.862 -3.243 1.00 96.00 116 GLU A C 1
ATOM 901 O O . GLU A 1 116 ? 6.122 -9.062 -4.460 1.00 96.00 116 GLU A O 1
ATOM 906 N N . PRO A 1 117 ? 7.224 -9.337 -2.525 1.00 94.56 117 PRO A N 1
ATOM 907 C CA . PRO A 1 117 ? 8.133 -10.344 -3.053 1.00 94.56 117 PRO A CA 1
ATOM 908 C C . PRO A 1 117 ? 7.460 -11.726 -3.057 1.00 94.56 117 PRO A C 1
ATOM 910 O O . PRO A 1 117 ? 6.788 -12.105 -2.097 1.00 94.56 117 PRO A O 1
ATOM 913 N N . TYR A 1 118 ? 7.660 -12.504 -4.121 1.00 94.19 118 TYR A N 1
ATOM 914 C CA . TYR A 1 118 ? 7.119 -13.859 -4.248 1.00 94.19 118 TYR A CA 1
ATOM 915 C C . TYR A 1 118 ? 7.992 -14.751 -5.141 1.00 94.19 118 TYR A C 1
ATOM 917 O O . TYR A 1 118 ? 8.775 -14.264 -5.950 1.00 94.19 118 TYR A O 1
ATOM 925 N N . ALA A 1 119 ? 7.860 -16.074 -5.002 1.00 89.12 119 ALA A N 1
ATOM 926 C CA . ALA A 1 119 ? 8.591 -17.037 -5.832 1.00 89.12 119 ALA A CA 1
ATOM 927 C C . ALA A 1 119 ? 7.762 -17.478 -7.049 1.00 89.12 119 ALA A C 1
ATOM 929 O O . ALA A 1 119 ? 7.972 -17.018 -8.169 1.00 89.12 119 ALA A O 1
ATOM 930 N N . THR A 1 120 ? 6.783 -18.360 -6.829 1.00 85.44 120 THR A N 1
ATOM 931 C CA . THR A 1 120 ? 5.973 -18.949 -7.908 1.00 85.44 120 THR A CA 1
ATOM 932 C C . THR A 1 120 ? 4.705 -18.157 -8.190 1.00 85.44 120 THR A C 1
ATOM 934 O O . THR A 1 120 ? 4.362 -17.931 -9.348 1.00 85.44 120 THR A O 1
ATOM 937 N N . ARG A 1 121 ? 4.003 -17.724 -7.139 1.00 93.00 121 ARG A N 1
ATOM 938 C CA . ARG A 1 121 ? 2.745 -16.981 -7.242 1.00 93.00 121 ARG A CA 1
ATOM 939 C C . ARG A 1 121 ? 2.635 -15.904 -6.159 1.00 93.00 121 ARG A C 1
ATOM 941 O O . ARG A 1 121 ? 3.114 -16.151 -5.051 1.00 93.00 121 ARG A O 1
ATOM 948 N N . PRO A 1 122 ? 1.978 -14.772 -6.455 1.00 94.00 122 PRO A N 1
ATOM 949 C CA . PRO A 1 122 ? 1.579 -13.790 -5.451 1.00 94.00 122 PRO A CA 1
ATOM 950 C C . PRO A 1 122 ? 0.760 -14.437 -4.326 1.00 94.00 122 PRO A C 1
ATOM 952 O O . PRO A 1 122 ? -0.038 -15.348 -4.576 1.00 94.00 122 PRO A O 1
ATOM 955 N N . ILE A 1 123 ? 0.953 -13.961 -3.099 1.00 95.31 123 ILE A N 1
ATOM 956 C CA . ILE A 1 123 ? 0.140 -14.305 -1.930 1.00 95.31 123 ILE A CA 1
ATOM 957 C C . ILE A 1 123 ? -1.083 -13.390 -1.804 1.00 95.31 123 ILE A C 1
ATOM 959 O O . ILE A 1 123 ? -2.097 -13.828 -1.270 1.00 95.31 123 ILE A O 1
ATOM 963 N N . ALA A 1 124 ? -1.026 -12.161 -2.317 1.00 97.31 124 ALA A N 1
ATOM 964 C CA . ALA A 1 124 ? -2.140 -11.232 -2.384 1.00 97.31 124 ALA A CA 1
ATOM 965 C C . ALA A 1 124 ? -3.003 -11.509 -3.626 1.00 97.31 124 ALA A C 1
ATOM 967 O O . ALA A 1 124 ? -2.525 -11.563 -4.761 1.00 97.31 124 ALA A O 1
ATOM 968 N N . THR A 1 125 ? -4.307 -11.667 -3.411 1.00 97.12 125 THR A N 1
ATOM 969 C CA . THR A 1 125 ? -5.307 -11.874 -4.469 1.00 97.12 125 THR A CA 1
ATOM 970 C C . THR A 1 125 ? -5.990 -10.576 -4.877 1.00 97.12 125 THR A C 1
ATOM 972 O O . THR A 1 125 ? -6.356 -10.414 -6.039 1.00 97.12 125 THR A O 1
ATOM 975 N N . SER A 1 126 ? -6.141 -9.633 -3.945 1.00 97.75 126 SER A N 1
ATOM 976 C CA . SER A 1 126 ? -6.613 -8.280 -4.235 1.00 97.75 126 SER A CA 1
ATOM 977 C C . SER A 1 126 ? -6.046 -7.283 -3.233 1.00 97.75 126 SER A C 1
ATOM 979 O O . SER A 1 126 ? -5.824 -7.615 -2.069 1.00 97.75 126 SER A O 1
ATOM 981 N N . ILE A 1 127 ? -5.804 -6.063 -3.702 1.00 98.62 127 ILE A N 1
ATOM 982 C CA . ILE A 1 127 ? -5.292 -4.946 -2.913 1.00 98.62 127 ILE A CA 1
ATOM 983 C C . ILE A 1 127 ? -6.116 -3.725 -3.317 1.00 98.62 127 ILE A C 1
ATOM 985 O O . ILE A 1 127 ? -6.213 -3.423 -4.506 1.00 98.62 127 ILE A O 1
ATOM 989 N N . ARG A 1 128 ? -6.742 -3.040 -2.357 1.00 97.94 128 ARG A N 1
ATOM 990 C CA . ARG A 1 128 ? -7.542 -1.837 -2.636 1.00 97.94 128 ARG A CA 1
ATOM 991 C C . ARG A 1 128 ? -7.513 -0.851 -1.480 1.00 97.94 128 ARG A C 1
ATOM 993 O O . ARG A 1 128 ? -7.385 -1.251 -0.324 1.00 97.94 128 ARG A O 1
ATOM 1000 N N . ARG A 1 129 ? -7.719 0.428 -1.790 1.00 97.44 129 ARG A N 1
ATOM 1001 C CA . ARG A 1 129 ? -8.009 1.448 -0.780 1.00 97.44 129 ARG A CA 1
ATOM 1002 C C . ARG A 1 129 ? -9.406 1.266 -0.186 1.00 97.44 129 ARG A C 1
ATOM 1004 O O . ARG A 1 129 ? -10.330 0.788 -0.851 1.00 97.44 129 ARG A O 1
ATOM 1011 N N . LEU A 1 130 ? -9.539 1.667 1.070 1.00 97.56 130 LEU A N 1
ATOM 1012 C CA . LEU A 1 130 ? -10.792 1.800 1.798 1.00 97.56 130 LEU A CA 1
ATOM 1013 C C . LEU A 1 130 ? -10.992 3.274 2.161 1.00 97.56 130 LEU A C 1
ATOM 1015 O O . LEU A 1 130 ? -10.025 3.972 2.457 1.00 97.56 130 LEU A O 1
ATOM 1019 N N . ALA A 1 131 ? -12.242 3.732 2.179 1.00 95.56 131 ALA A N 1
ATOM 1020 C CA . ALA A 1 131 ? -12.558 5.055 2.701 1.00 95.56 131 ALA A CA 1
ATOM 1021 C C . ALA A 1 131 ? -12.382 5.084 4.227 1.00 95.56 131 ALA A C 1
ATOM 1023 O O . ALA A 1 131 ? -12.697 4.105 4.914 1.00 95.56 131 ALA A O 1
ATOM 1024 N N . LEU A 1 132 ? -11.926 6.222 4.743 1.00 96.75 132 LEU A N 1
ATOM 1025 C CA . LEU A 1 132 ? -11.924 6.542 6.166 1.00 96.75 132 LEU A CA 1
ATOM 1026 C C . LEU A 1 132 ? -12.871 7.707 6.433 1.00 96.75 132 LEU A C 1
ATOM 1028 O O . LEU A 1 132 ? -13.042 8.602 5.603 1.00 96.75 132 LEU A O 1
ATOM 1032 N N . GLN A 1 133 ? -13.498 7.671 7.601 1.00 95.88 133 GLN A N 1
ATOM 1033 C CA . GLN A 1 133 ? -14.452 8.673 8.044 1.00 95.88 133 GLN A CA 1
ATOM 1034 C C . GLN A 1 133 ? -14.100 9.178 9.439 1.00 95.88 133 GLN A C 1
ATOM 1036 O O . GLN A 1 133 ? -13.522 8.455 10.252 1.00 95.88 133 GLN A O 1
ATOM 1041 N N . SER A 1 134 ? -14.505 10.405 9.745 1.00 91.81 134 SER A N 1
ATOM 1042 C CA . SER A 1 134 ? -14.635 10.852 11.127 1.00 91.81 134 SER A CA 1
ATOM 1043 C C . SER A 1 134 ? -15.773 10.093 11.823 1.00 91.81 134 SER A C 1
ATOM 1045 O O . SER A 1 134 ? -16.665 9.527 11.183 1.00 91.81 134 SER A O 1
ATOM 1047 N N . VAL A 1 135 ? -15.828 10.152 13.155 1.00 83.94 135 VAL A N 1
ATOM 1048 C CA . VAL A 1 135 ? -16.986 9.634 13.913 1.00 83.94 135 VAL A CA 1
ATOM 1049 C C . VAL A 1 135 ? -18.313 10.326 13.576 1.00 83.94 135 VAL A C 1
ATOM 1051 O O . VAL A 1 135 ? -19.368 9.752 13.834 1.00 83.94 135 VAL A O 1
ATOM 1054 N N . SER A 1 136 ? -18.281 11.532 12.999 1.00 87.00 136 SER A N 1
ATOM 1055 C CA . SER A 1 136 ? -19.474 12.237 12.513 1.00 87.00 136 SER A CA 1
ATOM 1056 C C . SER A 1 136 ? -19.905 11.811 11.103 1.00 87.00 136 SER A C 1
ATOM 1058 O O . SER A 1 136 ? -20.912 12.310 10.606 1.00 87.00 136 SER A O 1
ATOM 1060 N N . GLY A 1 137 ? -19.175 10.888 10.464 1.00 89.00 137 GLY A N 1
ATOM 1061 C CA . GLY A 1 137 ? -19.480 10.353 9.134 1.00 89.00 137 GLY A CA 1
ATOM 1062 C C . GLY A 1 137 ? -18.917 11.172 7.969 1.00 89.00 137 GLY A C 1
ATOM 1063 O O . GLY A 1 137 ? -19.200 10.857 6.814 1.00 89.00 137 GLY A O 1
ATOM 1064 N N . ALA A 1 138 ? -18.117 12.210 8.236 1.00 91.88 138 ALA A N 1
ATOM 1065 C CA . ALA A 1 138 ? -17.445 12.963 7.181 1.00 91.88 138 ALA A CA 1
ATOM 1066 C C . ALA A 1 138 ? -16.300 12.131 6.593 1.00 91.88 138 ALA A C 1
ATOM 1068 O O . ALA A 1 138 ? -15.536 11.527 7.341 1.00 91.88 138 ALA A O 1
ATOM 1069 N N . THR A 1 139 ? -16.170 12.104 5.265 1.00 93.00 139 THR A N 1
ATOM 1070 C CA . THR A 1 139 ? -15.016 11.467 4.607 1.00 93.00 139 THR A CA 1
ATOM 1071 C C . THR A 1 139 ? -13.756 12.269 4.906 1.00 93.00 139 THR A C 1
ATOM 1073 O O . THR A 1 139 ? -13.788 13.498 4.863 1.00 93.00 139 THR A O 1
ATOM 1076 N N . LEU A 1 140 ? -12.670 11.572 5.228 1.00 94.44 140 LEU A N 1
ATOM 1077 C CA . LEU A 1 140 ? -11.389 12.196 5.548 1.00 94.44 140 LEU A CA 1
ATOM 1078 C C . LEU A 1 140 ? -10.541 12.439 4.301 1.00 94.44 140 LEU A C 1
ATOM 1080 O O . LEU A 1 140 ? -10.813 11.877 3.238 1.00 94.44 140 LEU A O 1
ATOM 1084 N N . ALA A 1 141 ? -9.524 13.290 4.444 1.00 93.88 141 ALA A N 1
ATOM 1085 C CA . ALA A 1 141 ? -8.600 13.611 3.365 1.00 93.88 141 ALA A CA 1
ATOM 1086 C C . ALA A 1 141 ? -7.862 12.361 2.854 1.00 93.88 141 ALA A C 1
ATOM 1088 O O . ALA A 1 141 ? -7.649 11.407 3.603 1.00 93.88 141 ALA A O 1
ATOM 1089 N N . ASP A 1 142 ? -7.424 12.400 1.588 1.00 94.38 142 ASP A N 1
ATOM 1090 C CA . ASP A 1 142 ? -6.712 11.302 0.909 1.00 94.38 142 ASP A CA 1
ATOM 1091 C C . ASP A 1 142 ? -5.425 10.857 1.628 1.00 94.38 142 ASP A C 1
ATOM 1093 O O . ASP A 1 142 ? -4.968 9.723 1.456 1.00 94.38 142 ASP A O 1
ATOM 1097 N N . SER A 1 143 ? -4.859 11.749 2.446 1.00 95.44 143 SER A N 1
ATOM 1098 C CA . SER A 1 143 ? -3.679 11.501 3.268 1.00 95.44 143 SER A CA 1
ATOM 1099 C C . SER A 1 143 ? -3.928 10.553 4.438 1.00 95.44 143 SER A C 1
ATOM 1101 O O . SER A 1 143 ? -2.992 9.898 4.893 1.00 95.44 143 SER A O 1
ATOM 1103 N N . ASN A 1 144 ? -5.186 10.374 4.852 1.00 97.00 144 ASN A N 1
ATOM 1104 C CA . ASN A 1 144 ? -5.579 9.295 5.750 1.00 97.00 144 ASN A CA 1
ATOM 1105 C C . ASN A 1 144 ? -5.882 8.049 4.921 1.00 97.00 144 ASN A C 1
ATOM 1107 O O . ASN A 1 144 ? -6.882 7.962 4.205 1.00 97.00 144 ASN A O 1
ATOM 1111 N N . VAL A 1 145 ? -5.019 7.050 5.033 1.00 97.94 145 VAL A N 1
ATOM 1112 C CA . VAL A 1 145 ? -5.013 5.888 4.153 1.00 97.94 145 VAL A CA 1
ATOM 1113 C C . VAL A 1 145 ? -5.534 4.667 4.885 1.00 97.94 145 VAL A C 1
ATOM 1115 O O . VAL A 1 145 ? -5.043 4.311 5.950 1.00 97.94 145 VAL A O 1
ATOM 1118 N N . ALA A 1 146 ? -6.467 3.947 4.269 1.00 98.38 146 ALA A N 1
ATOM 1119 C CA . ALA A 1 146 ? -6.756 2.571 4.640 1.00 98.38 146 ALA A CA 1
ATOM 1120 C C . ALA A 1 146 ? -6.603 1.641 3.435 1.00 98.38 146 ALA A C 1
ATOM 1122 O O . ALA A 1 146 ? -7.046 1.963 2.332 1.00 98.38 146 ALA A O 1
ATOM 1123 N N . VAL A 1 147 ? -5.975 0.484 3.638 1.00 98.75 147 VAL A N 1
ATOM 1124 C CA . VAL A 1 147 ? -5.723 -0.526 2.604 1.00 98.75 147 VAL A CA 1
ATOM 1125 C C . VAL A 1 147 ? -6.248 -1.874 3.073 1.00 98.75 147 VAL A C 1
ATOM 1127 O O . VAL A 1 147 ? -5.961 -2.308 4.185 1.00 98.75 147 VAL A O 1
ATOM 1130 N N . LEU A 1 148 ? -6.994 -2.546 2.199 1.00 98.75 148 LEU A N 1
ATOM 1131 C CA . LEU A 1 148 ? -7.341 -3.955 2.333 1.00 98.75 148 LEU A CA 1
ATOM 1132 C C . LEU A 1 148 ? -6.447 -4.782 1.413 1.00 98.75 148 LEU A C 1
ATOM 1134 O O . LEU A 1 148 ? -6.435 -4.552 0.203 1.00 98.75 148 LEU A O 1
ATOM 1138 N N . VAL A 1 149 ? -5.787 -5.788 1.979 1.00 98.69 149 VAL A N 1
ATOM 1139 C CA . VAL A 1 149 ? -5.069 -6.834 1.247 1.00 98.69 149 VAL A CA 1
ATOM 1140 C C . VAL A 1 149 ? -5.769 -8.164 1.507 1.00 98.69 149 VAL A C 1
ATOM 1142 O O . VAL A 1 149 ? -5.784 -8.652 2.633 1.00 98.69 149 VAL A O 1
ATOM 1145 N N . ALA A 1 150 ? -6.373 -8.761 0.482 1.00 98.50 150 ALA A N 1
ATOM 1146 C CA . ALA A 1 150 ? -6.899 -10.121 0.567 1.00 98.50 150 ALA A CA 1
ATOM 1147 C C . ALA A 1 150 ? -5.808 -11.119 0.172 1.00 98.50 150 ALA A C 1
ATOM 1149 O O . ALA A 1 150 ? -5.165 -10.952 -0.865 1.00 98.50 150 ALA A O 1
ATOM 1150 N N . LEU A 1 151 ? -5.623 -12.166 0.971 1.00 98.31 151 LEU A N 1
ATOM 1151 C CA . LEU A 1 151 ? -4.597 -13.187 0.777 1.00 98.31 151 LEU A CA 1
ATOM 1152 C C . LEU A 1 151 ? -5.181 -14.463 0.156 1.00 98.31 151 LEU A C 1
ATOM 1154 O O . LEU A 1 151 ? -6.378 -14.738 0.239 1.00 98.31 151 LEU A O 1
ATOM 1158 N N . ALA A 1 152 ? -4.326 -15.253 -0.489 1.00 97.12 152 ALA A N 1
ATOM 1159 C CA . ALA A 1 152 ? -4.698 -16.465 -1.219 1.00 97.12 152 ALA A CA 1
ATOM 1160 C C . ALA A 1 152 ? -5.223 -17.594 -0.319 1.00 97.12 152 ALA A C 1
ATOM 1162 O O . ALA A 1 152 ? -5.918 -18.484 -0.801 1.00 97.12 152 ALA A O 1
ATOM 1163 N N . ASP A 1 153 ? -4.918 -17.555 0.977 1.00 96.62 153 ASP A N 1
ATOM 1164 C CA . ASP A 1 153 ? -5.438 -18.486 1.984 1.00 96.62 153 ASP A CA 1
ATOM 1165 C C . ASP A 1 153 ? -6.760 -18.015 2.624 1.00 96.62 153 ASP A C 1
ATOM 1167 O O . ASP A 1 153 ? -7.259 -18.639 3.559 1.00 96.62 153 ASP A O 1
ATOM 1171 N N . GLY A 1 154 ? -7.339 -16.918 2.123 1.00 98.19 154 GLY A N 1
ATOM 1172 C CA . GLY A 1 154 ? -8.586 -16.335 2.613 1.00 98.19 154 GLY A CA 1
ATOM 1173 C C . GLY A 1 154 ? -8.413 -15.364 3.782 1.00 98.19 154 GLY A C 1
ATOM 1174 O O . GLY A 1 154 ? -9.395 -14.736 4.190 1.00 98.19 154 GLY A O 1
ATOM 1175 N N . ARG A 1 155 ? -7.196 -15.196 4.317 1.00 98.62 155 ARG A N 1
ATOM 1176 C CA . ARG A 1 155 ? -6.919 -14.137 5.293 1.00 98.62 155 ARG A CA 1
ATOM 1177 C C . ARG A 1 155 ? -7.010 -12.757 4.652 1.00 98.62 155 ARG A C 1
ATOM 1179 O O . ARG A 1 155 ? -6.945 -12.599 3.431 1.00 98.62 155 ARG A O 1
ATOM 1186 N N . ARG A 1 156 ? -7.192 -11.740 5.489 1.00 98.62 156 ARG A N 1
ATOM 1187 C CA . ARG A 1 156 ? -7.276 -10.337 5.070 1.00 98.62 156 ARG A CA 1
ATOM 1188 C C . ARG A 1 156 ? -6.482 -9.459 6.017 1.00 98.62 156 ARG A C 1
ATOM 1190 O O . ARG A 1 156 ? -6.673 -9.574 7.223 1.00 98.62 156 ARG A O 1
ATOM 1197 N N . ASP A 1 157 ? -5.694 -8.550 5.464 1.00 98.69 157 ASP A N 1
ATOM 1198 C CA . ASP A 1 157 ? -5.020 -7.501 6.220 1.00 98.69 157 ASP A CA 1
ATOM 1199 C C . ASP A 1 157 ? -5.727 -6.172 5.974 1.00 98.69 157 ASP A C 1
ATOM 1201 O O . ASP A 1 157 ? -5.933 -5.773 4.826 1.00 98.69 157 ASP A O 1
ATOM 1205 N N . VAL A 1 158 ? -6.109 -5.495 7.053 1.00 98.69 158 VAL A N 1
ATOM 1206 C CA . VAL A 1 158 ? -6.583 -4.112 7.029 1.00 98.69 158 VAL A CA 1
ATOM 1207 C C . VAL A 1 158 ? -5.510 -3.250 7.669 1.00 98.69 158 VAL A C 1
ATOM 1209 O O . VAL A 1 158 ? -5.188 -3.424 8.843 1.00 98.69 158 VAL A O 1
ATOM 1212 N N . ILE A 1 159 ? -4.954 -2.335 6.886 1.00 98.69 159 ILE A N 1
ATOM 1213 C CA . ILE A 1 159 ? -3.936 -1.385 7.326 1.00 98.69 159 ILE A CA 1
ATOM 1214 C C . ILE A 1 159 ? -4.576 -0.004 7.336 1.00 98.69 159 ILE A C 1
ATOM 1216 O O . ILE A 1 159 ? -5.232 0.359 6.362 1.00 98.69 159 ILE A O 1
ATOM 1220 N N . VAL A 1 160 ? -4.396 0.754 8.410 1.00 98.31 160 VAL A N 1
ATOM 1221 C CA . VAL A 1 160 ? -4.827 2.155 8.518 1.00 98.31 160 VAL A CA 1
ATOM 1222 C C . VAL A 1 160 ? -3.608 2.987 8.872 1.00 98.31 160 VAL A C 1
ATOM 1224 O O . VAL A 1 160 ? -2.925 2.643 9.827 1.00 98.31 160 VAL A O 1
ATOM 1227 N N . ALA A 1 161 ? -3.350 4.053 8.124 1.00 97.44 161 ALA A N 1
ATOM 1228 C CA . ALA A 1 161 ? -2.317 5.044 8.384 1.00 97.44 161 ALA A CA 1
ATOM 1229 C C . ALA A 1 161 ? -2.957 6.438 8.395 1.00 97.44 161 ALA A C 1
ATOM 1231 O O . ALA A 1 161 ? -3.599 6.837 7.421 1.00 97.44 161 ALA A O 1
ATOM 1232 N N . ARG A 1 162 ? -2.820 7.157 9.504 1.00 95.62 162 ARG A N 1
ATOM 1233 C CA . ARG A 1 162 ? -3.332 8.515 9.690 1.00 95.62 162 ARG A CA 1
ATOM 1234 C C . ARG A 1 162 ? -2.306 9.531 9.216 1.00 95.62 162 ARG A C 1
ATOM 1236 O O . ARG A 1 162 ? -1.107 9.335 9.394 1.00 95.62 162 ARG A O 1
ATOM 1243 N N . ASP A 1 163 ? -2.801 10.642 8.696 1.00 94.56 163 ASP A N 1
ATOM 1244 C CA . ASP A 1 163 ? -1.998 11.845 8.543 1.00 94.56 163 ASP A CA 1
ATOM 1245 C C . ASP A 1 163 ? -2.019 12.660 9.852 1.00 94.56 163 ASP A C 1
ATOM 1247 O O . ASP A 1 163 ? -3.072 13.199 10.208 1.00 94.56 163 ASP A O 1
ATOM 1251 N N . PRO A 1 164 ? -0.900 12.763 10.594 1.00 88.56 164 PRO A N 1
ATOM 1252 C CA . PRO A 1 164 ? -0.860 13.532 11.837 1.00 88.56 164 PRO A CA 1
ATOM 1253 C C . PRO A 1 164 ? -1.024 15.046 11.612 1.00 88.56 164 PRO A C 1
ATOM 1255 O O . PRO A 1 164 ? -1.301 15.775 12.567 1.00 88.56 164 PRO A O 1
ATOM 1258 N N . GLU A 1 165 ? -0.865 15.538 10.378 1.00 89.56 165 GLU A N 1
ATOM 1259 C CA . GLU A 1 165 ? -1.051 16.951 10.033 1.00 89.56 165 GLU A CA 1
ATOM 1260 C C . GLU A 1 165 ? -2.511 17.285 9.674 1.00 89.56 165 GLU A C 1
ATOM 1262 O O . GLU A 1 165 ? -2.911 18.456 9.740 1.00 89.56 165 GLU A O 1
ATOM 1267 N N . ASP A 1 166 ? -3.343 16.276 9.381 1.00 89.75 166 ASP A N 1
ATOM 1268 C CA . ASP A 1 166 ? -4.765 16.471 9.102 1.00 89.75 166 ASP A CA 1
ATOM 1269 C C . ASP A 1 166 ? -5.558 16.726 10.392 1.00 89.75 166 ASP A C 1
ATOM 1271 O O . ASP A 1 166 ? -6.059 15.831 11.078 1.00 89.75 166 ASP A O 1
ATOM 1275 N N . LYS A 1 167 ? -5.752 18.009 10.697 1.00 84.62 167 LYS A N 1
ATOM 1276 C CA . LYS A 1 167 ? -6.541 18.455 11.853 1.00 84.62 167 LYS A CA 1
ATOM 1277 C C . LYS A 1 167 ? -8.009 18.029 11.786 1.00 84.62 167 LYS A C 1
ATOM 1279 O O . LYS A 1 167 ? -8.650 17.958 12.835 1.00 84.62 167 LYS A O 1
ATOM 1284 N N . ALA A 1 168 ? -8.561 17.763 10.599 1.00 80.69 168 ALA A N 1
ATOM 1285 C CA . ALA A 1 168 ? -9.933 17.274 10.465 1.00 80.69 168 ALA A CA 1
ATOM 1286 C C . ALA A 1 168 ? -10.064 15.804 10.904 1.00 80.69 168 ALA A C 1
ATOM 1288 O O . ALA A 1 168 ? -11.150 15.380 11.303 1.00 80.69 168 ALA A O 1
ATOM 1289 N N . ALA A 1 169 ? -8.956 15.058 10.905 1.00 81.75 169 ALA A N 1
ATOM 1290 C CA . ALA A 1 169 ? -8.848 13.701 11.432 1.00 81.75 169 ALA A CA 1
ATOM 1291 C C . ALA A 1 169 ? -8.557 13.650 12.949 1.00 81.75 169 ALA A C 1
ATOM 1293 O O . ALA A 1 169 ? -8.289 12.576 13.495 1.00 81.75 169 ALA A O 1
ATOM 1294 N N . ALA A 1 170 ? -8.634 14.784 13.661 1.00 79.06 170 ALA A N 1
ATOM 1295 C CA . ALA A 1 170 ? -8.409 14.827 15.102 1.00 79.06 170 ALA A CA 1
ATOM 1296 C C . ALA A 1 170 ? -9.402 13.923 15.862 1.00 79.06 170 ALA A C 1
ATOM 1298 O O . ALA A 1 170 ? -10.623 14.062 15.761 1.00 79.06 170 ALA A O 1
ATOM 1299 N N . GLY A 1 171 ? -8.866 13.008 16.675 1.00 86.44 171 GLY A N 1
ATOM 1300 C CA . GLY A 1 171 ? -9.646 12.081 17.496 1.00 86.44 171 GLY A CA 1
ATOM 1301 C C . GLY A 1 171 ? -9.804 10.692 16.874 1.00 86.44 171 GLY A C 1
ATOM 1302 O O . GLY A 1 171 ? -8.836 10.103 16.397 1.00 86.44 171 GLY A O 1
ATOM 1303 N N . LEU A 1 172 ? -11.011 10.122 16.958 1.00 92.62 172 LEU A N 1
ATOM 1304 C CA . LEU A 1 172 ? -11.297 8.767 16.479 1.00 92.62 172 LEU A CA 1
ATOM 1305 C C . LEU A 1 172 ? -11.615 8.755 14.977 1.00 92.62 172 LEU A C 1
ATOM 1307 O O . LEU A 1 172 ? -12.532 9.435 14.518 1.00 92.62 172 LEU A O 1
ATOM 1311 N N . LEU A 1 173 ? -10.910 7.895 14.250 1.00 94.88 173 LEU A N 1
ATOM 1312 C CA . LEU A 1 173 ? -11.199 7.498 12.876 1.00 94.88 173 LEU A CA 1
ATOM 1313 C C . LEU A 1 173 ? -12.170 6.319 12.868 1.00 94.88 173 LEU A C 1
ATOM 1315 O O . LEU A 1 173 ? -12.166 5.489 13.782 1.00 94.88 173 LEU A O 1
ATOM 1319 N N . LEU A 1 174 ? -12.941 6.210 11.792 1.00 96.50 174 LEU A N 1
ATOM 1320 C CA . LEU A 1 174 ? -13.789 5.074 11.470 1.00 96.50 174 LEU A CA 1
ATOM 1321 C C . LEU A 1 174 ? -13.417 4.523 10.091 1.00 96.50 174 LEU A C 1
ATOM 1323 O O . LEU A 1 174 ? -13.465 5.239 9.093 1.00 96.50 174 LEU A O 1
ATOM 1327 N N . GLN A 1 175 ? -13.136 3.224 10.023 1.00 97.00 175 GLN A N 1
ATOM 1328 C CA . GLN A 1 175 ? -13.170 2.471 8.772 1.00 97.00 175 GLN A CA 1
ATOM 1329 C C . GLN A 1 175 ? -14.532 1.743 8.703 1.00 97.00 175 GLN A C 1
ATOM 1331 O O . GLN A 1 175 ? -14.776 0.858 9.529 1.00 97.00 175 GLN A O 1
ATOM 1336 N N . PRO A 1 176 ? -15.446 2.118 7.785 1.00 96.00 176 PRO A N 1
ATOM 1337 C CA . PRO A 1 176 ? -16.840 1.668 7.816 1.00 96.00 176 PRO A CA 1
ATOM 1338 C C . PRO A 1 176 ? -17.021 0.187 7.452 1.00 96.00 176 PRO A C 1
ATOM 1340 O O . PRO A 1 176 ? -17.737 -0.511 8.168 1.00 96.00 176 PRO A O 1
ATOM 1343 N N . ASP A 1 177 ? -16.349 -0.313 6.406 1.00 96.06 177 ASP A N 1
ATOM 1344 C CA . ASP A 1 177 ? -16.497 -1.700 5.914 1.00 96.06 177 ASP A CA 1
ATOM 1345 C C . ASP A 1 177 ? -16.260 -2.756 7.013 1.00 96.06 177 ASP A C 1
ATOM 1347 O O . ASP A 1 177 ? -16.925 -3.791 7.045 1.00 96.06 177 ASP A O 1
ATOM 1351 N N . PHE A 1 178 ? -15.318 -2.496 7.922 1.00 96.38 178 PHE A N 1
ATOM 1352 C CA . PHE A 1 178 ? -14.940 -3.380 9.026 1.00 96.38 178 PHE A CA 1
ATOM 1353 C C . PHE A 1 178 ? -15.357 -2.835 10.397 1.00 96.38 178 PHE A C 1
ATOM 1355 O O . PHE A 1 178 ? -15.150 -3.505 11.409 1.00 96.38 178 PHE A O 1
ATOM 1362 N N . SER A 1 179 ? -15.952 -1.638 10.447 1.00 95.38 179 SER A N 1
ATOM 1363 C CA . SER A 1 179 ? -16.306 -0.931 11.686 1.00 95.38 179 SER A CA 1
ATOM 1364 C C . SER A 1 179 ? -15.127 -0.781 12.660 1.00 95.38 179 SER A C 1
ATOM 1366 O O . SER A 1 179 ? -15.305 -0.865 13.877 1.00 95.38 179 SER A O 1
ATOM 1368 N N . ILE A 1 180 ? -13.918 -0.568 12.130 1.00 96.94 180 ILE A N 1
ATOM 1369 C CA . ILE A 1 180 ? -12.720 -0.327 12.944 1.00 96.94 180 ILE A CA 1
ATOM 1370 C C . ILE A 1 180 ? -12.771 1.107 13.454 1.00 96.94 180 ILE A C 1
ATOM 1372 O O . ILE A 1 180 ? -12.952 2.033 12.664 1.00 96.94 180 ILE A O 1
ATOM 1376 N N . ARG A 1 181 ? -12.584 1.295 14.761 1.00 97.25 181 ARG A N 1
ATOM 1377 C CA . ARG A 1 181 ? -12.462 2.620 15.380 1.00 97.25 181 ARG A CA 1
ATOM 1378 C C . ARG A 1 181 ? -11.114 2.756 16.054 1.00 97.25 181 ARG A C 1
ATOM 1380 O O . ARG A 1 181 ? -10.750 1.888 16.842 1.00 97.25 181 ARG A O 1
ATOM 1387 N N . THR A 1 182 ? -10.385 3.828 15.777 1.00 97.31 182 THR A N 1
ATOM 1388 C CA . THR A 1 182 ? -9.047 4.012 16.350 1.00 97.31 182 THR A CA 1
ATOM 1389 C C . THR A 1 182 ? -8.629 5.471 16.375 1.00 97.31 182 THR A C 1
ATOM 1391 O O . THR A 1 182 ? -9.027 6.250 15.510 1.00 97.31 182 THR A O 1
ATOM 1394 N N . ASP A 1 183 ? -7.845 5.845 17.380 1.00 95.88 183 ASP A N 1
ATOM 1395 C CA . ASP A 1 183 ? -7.144 7.124 17.437 1.00 95.88 183 ASP A CA 1
ATOM 1396 C C . ASP A 1 183 ? -5.658 7.013 17.041 1.00 95.88 183 ASP A C 1
ATOM 1398 O O . ASP A 1 183 ? -4.941 8.000 17.129 1.00 95.88 183 ASP A O 1
ATOM 1402 N N . ALA A 1 184 ? -5.210 5.827 16.618 1.00 96.81 184 ALA A N 1
ATOM 1403 C CA . ALA A 1 184 ? -3.817 5.541 16.300 1.00 96.81 184 ALA A CA 1
ATOM 1404 C C . ALA A 1 184 ? -3.372 6.087 14.944 1.00 96.81 184 ALA A C 1
ATOM 1406 O O . ALA A 1 184 ? -4.177 6.206 14.009 1.00 96.81 184 ALA A O 1
ATOM 1407 N N . ASP A 1 185 ? -2.068 6.351 14.848 1.00 96.50 185 ASP A N 1
ATOM 1408 C CA . ASP A 1 185 ? -1.420 6.745 13.602 1.00 96.50 185 ASP A CA 1
ATOM 1409 C C . ASP A 1 185 ? -1.261 5.568 12.645 1.00 96.50 185 ASP A C 1
ATOM 1411 O O . ASP A 1 185 ? -1.379 5.740 11.436 1.00 96.50 185 ASP A O 1
ATOM 1415 N N . LEU A 1 186 ? -1.025 4.363 13.167 1.00 97.94 186 LEU A N 1
ATOM 1416 C CA . LEU A 1 186 ? -0.927 3.145 12.368 1.00 97.94 186 LEU A CA 1
ATOM 1417 C C . LEU A 1 186 ? -1.676 2.002 13.049 1.00 97.94 186 LEU A C 1
ATOM 1419 O O . LEU A 1 186 ? -1.521 1.770 14.246 1.00 97.94 186 LEU A O 1
ATOM 1423 N N . VAL A 1 187 ? -2.451 1.258 12.263 1.00 98.38 187 VAL A N 1
ATOM 1424 C CA . VAL A 1 187 ? -3.080 -0.007 12.652 1.00 98.38 187 VAL A CA 1
ATOM 1425 C C . VAL A 1 187 ? -2.7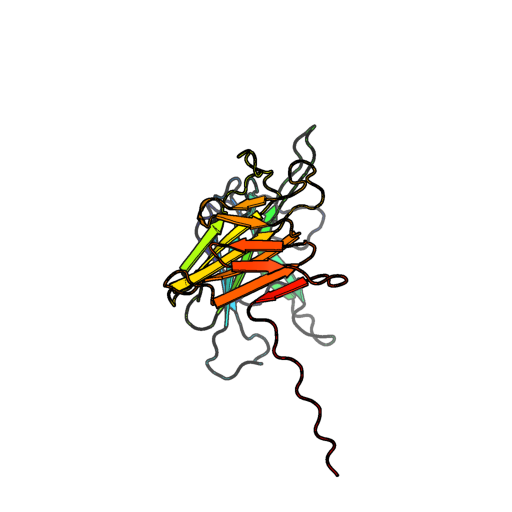99 -1.054 11.586 1.00 98.38 187 VAL A C 1
ATOM 1427 O O . VAL A 1 187 ? -2.969 -0.794 10.397 1.00 98.38 187 VAL A O 1
ATOM 1430 N N . LEU A 1 188 ? -2.443 -2.258 12.022 1.00 98.50 188 LEU A N 1
ATOM 1431 C CA . LEU A 1 188 ? -2.488 -3.478 11.225 1.00 98.50 188 LEU A CA 1
ATOM 1432 C C . LEU A 1 188 ? -3.472 -4.440 11.889 1.00 98.50 188 LEU A C 1
ATOM 1434 O O . LEU A 1 188 ? -3.299 -4.790 13.049 1.00 98.50 188 LEU A O 1
ATOM 1438 N N . LEU A 1 189 ? -4.481 -4.899 11.155 1.00 98.62 189 LEU A N 1
ATOM 1439 C CA . LEU A 1 189 ? -5.428 -5.921 11.594 1.00 98.62 189 LEU A CA 1
ATOM 1440 C C . LEU A 1 189 ? -5.400 -7.087 10.610 1.00 98.6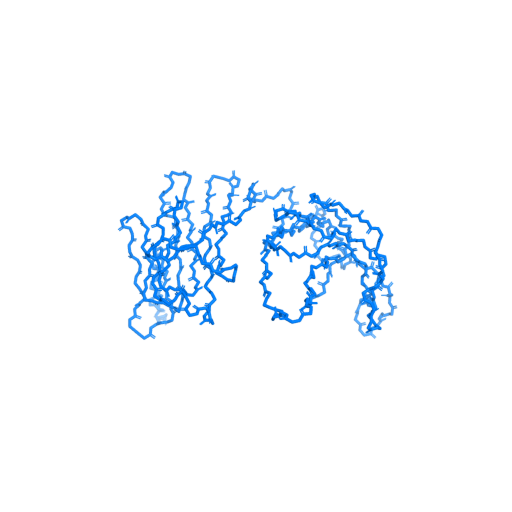2 189 LEU A C 1
ATOM 1442 O O . LEU A 1 189 ? -5.815 -6.925 9.464 1.00 98.62 189 LEU A O 1
ATOM 1446 N N . ARG A 1 190 ? -4.990 -8.271 11.066 1.00 98.62 190 ARG A N 1
ATOM 1447 C CA . ARG A 1 190 ? -5.105 -9.511 10.298 1.00 98.62 190 ARG A CA 1
ATOM 1448 C C . ARG A 1 190 ? -6.331 -10.296 10.730 1.00 98.62 190 ARG A C 1
ATOM 1450 O O . ARG A 1 190 ? -6.510 -10.635 11.901 1.00 98.62 190 ARG A O 1
ATOM 1457 N N . LEU A 1 191 ? -7.156 -10.635 9.752 1.00 98.62 191 LEU A N 1
ATOM 1458 C CA . LEU A 1 191 ? -8.360 -11.430 9.910 1.00 98.62 191 LEU A CA 1
ATOM 1459 C C . LEU A 1 191 ? -8.177 -12.810 9.288 1.00 98.62 191 LEU A C 1
ATOM 1461 O O . LEU A 1 191 ? -7.665 -12.946 8.176 1.00 98.62 191 LEU A O 1
ATOM 1465 N N . LYS A 1 192 ? -8.687 -13.822 9.983 1.00 98.44 192 LYS A N 1
ATOM 1466 C CA . LYS A 1 192 ? -8.883 -15.173 9.458 1.00 98.44 192 LYS A CA 1
ATOM 1467 C C . LYS A 1 192 ? -9.974 -15.189 8.371 1.00 98.44 192 LYS A C 1
ATOM 1469 O O . LYS A 1 192 ? -10.746 -14.223 8.260 1.00 98.44 192 LYS A O 1
ATOM 1474 N N . PRO A 1 193 ? -10.094 -16.279 7.586 1.00 98.31 193 PRO A N 1
ATOM 1475 C CA . PRO A 1 193 ? -11.155 -16.413 6.584 1.00 98.31 193 PRO A CA 1
ATOM 1476 C C . PRO A 1 193 ? -12.570 -16.218 7.150 1.00 98.31 193 PRO A C 1
ATOM 1478 O O . PRO A 1 193 ? -13.409 -15.583 6.515 1.00 98.31 193 PRO A O 1
ATOM 1481 N N . ASP A 1 194 ? -12.813 -16.664 8.384 1.00 97.06 194 ASP A N 1
ATOM 1482 C CA . ASP A 1 194 ? -14.082 -16.493 9.110 1.00 97.06 194 ASP A CA 1
ATOM 1483 C C . ASP A 1 194 ? -14.315 -15.061 9.652 1.00 97.06 194 ASP A C 1
ATOM 1485 O O . ASP A 1 194 ? -15.380 -14.745 10.183 1.00 97.06 194 ASP A O 1
ATOM 1489 N N . GLY A 1 195 ? -13.335 -14.163 9.509 1.00 96.00 195 GLY A N 1
ATOM 1490 C CA . GLY A 1 195 ? -13.390 -12.788 10.002 1.00 96.00 195 GLY A CA 1
ATOM 1491 C C . GLY A 1 195 ? -13.117 -12.630 11.500 1.00 96.00 195 GLY A C 1
ATOM 1492 O O . GLY A 1 195 ? -13.338 -11.527 12.026 1.00 96.00 195 GLY A O 1
ATOM 1493 N N . ALA A 1 196 ? -12.666 -13.686 12.182 1.00 97.00 196 ALA A N 1
ATOM 1494 C CA . ALA A 1 196 ? -12.053 -13.593 13.501 1.00 97.00 196 ALA A CA 1
ATOM 1495 C C . ALA A 1 196 ? -10.674 -12.930 13.399 1.00 97.00 196 ALA A C 1
ATOM 1497 O O . AL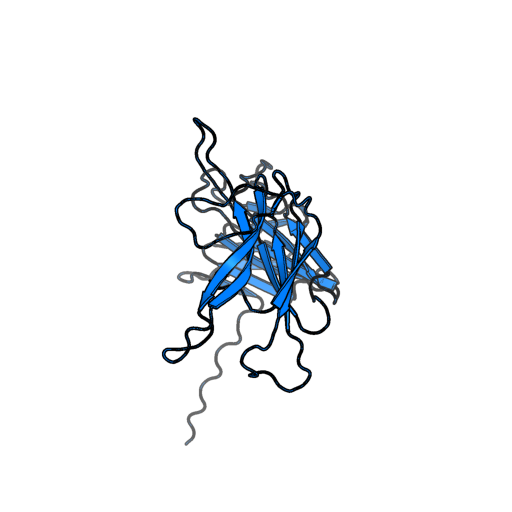A A 1 196 ? -10.004 -13.008 12.368 1.00 97.00 196 ALA A O 1
ATOM 1498 N N . VAL A 1 197 ? -10.247 -12.272 14.474 1.00 98.06 197 VAL A N 1
ATOM 1499 C CA . VAL A 1 197 ? -8.918 -11.657 14.525 1.00 98.06 197 VAL A CA 1
ATOM 1500 C C . VAL A 1 197 ? -7.867 -12.759 14.656 1.00 98.06 197 VAL A C 1
ATOM 1502 O O . VAL A 1 197 ? -7.985 -13.642 15.505 1.00 98.06 197 VAL A O 1
ATOM 1505 N N . GLU A 1 198 ? -6.861 -12.731 13.785 1.00 97.94 198 GLU A N 1
ATOM 1506 C CA . GLU A 1 198 ? -5.653 -13.552 13.907 1.00 97.94 198 GLU A CA 1
ATOM 1507 C C . GLU A 1 198 ? -4.585 -12.802 14.695 1.00 97.94 198 GLU A C 1
ATOM 1509 O O . GLU A 1 198 ? -4.044 -13.338 15.659 1.00 97.94 198 GLU A O 1
ATOM 1514 N N . SER A 1 199 ? -4.328 -11.557 14.300 1.00 98.12 199 SER A N 1
ATOM 1515 C CA . SER A 1 199 ? -3.437 -10.647 15.002 1.00 98.12 199 SER A CA 1
ATOM 1516 C C . SER A 1 199 ? -3.820 -9.195 14.738 1.00 98.12 199 SER A C 1
ATOM 1518 O O . SER A 1 199 ? -4.512 -8.885 13.765 1.00 98.12 199 SER A O 1
ATOM 1520 N N . ALA A 1 200 ? -3.379 -8.297 15.609 1.00 98.25 200 ALA A N 1
ATOM 1521 C CA . ALA A 1 200 ? -3.514 -6.865 15.412 1.00 98.25 200 ALA A CA 1
ATOM 1522 C C . ALA A 1 200 ? -2.366 -6.111 16.086 1.00 98.25 200 ALA A C 1
ATOM 1524 O O . ALA A 1 200 ? -1.835 -6.571 17.092 1.00 98.25 200 ALA A O 1
ATOM 1525 N N . ALA A 1 201 ? -2.011 -4.950 15.551 1.00 98.06 201 ALA A N 1
ATOM 1526 C CA . ALA A 1 201 ? -1.039 -4.036 16.129 1.00 98.06 201 ALA A CA 1
ATOM 1527 C C . ALA A 1 201 ? -1.492 -2.592 15.911 1.00 98.06 201 ALA A C 1
ATOM 1529 O O . ALA A 1 201 ? -2.118 -2.287 14.893 1.00 98.06 201 ALA A O 1
ATOM 1530 N N . LEU A 1 202 ? -1.166 -1.714 16.855 1.00 97.94 202 LEU A N 1
ATOM 1531 C CA . LEU A 1 202 ? -1.347 -0.271 16.722 1.00 97.94 202 LEU A CA 1
ATOM 1532 C C . LEU A 1 202 ? -0.172 0.493 17.331 1.00 97.94 202 LEU A C 1
ATOM 1534 O O . LEU A 1 202 ? 0.416 0.019 18.305 1.00 97.94 202 LEU A O 1
ATOM 1538 N N . CYS A 1 203 ? 0.133 1.678 16.802 1.00 97.31 203 CYS A N 1
ATOM 1539 C CA . CYS A 1 203 ? 1.095 2.598 17.411 1.00 97.31 203 CYS A CA 1
ATOM 1540 C C . CYS A 1 203 ? 0.648 4.063 17.353 1.00 97.31 203 CYS A C 1
ATOM 1542 O O . CYS A 1 203 ? -0.191 4.438 16.533 1.00 97.31 203 CYS A O 1
ATOM 1544 N N . HIS A 1 204 ? 1.208 4.861 18.265 1.00 95.06 204 HIS A N 1
ATOM 1545 C CA . HIS A 1 204 ? 0.944 6.292 18.440 1.00 95.06 204 HIS A CA 1
ATOM 1546 C C . HIS A 1 204 ? -0.559 6.616 18.483 1.00 95.06 204 HIS A C 1
ATOM 1548 O O . HIS A 1 204 ? -1.091 7.412 17.719 1.00 95.06 204 HIS A O 1
ATOM 1554 N N . GLY A 1 205 ? -1.259 5.943 19.389 1.00 94.31 205 GLY A N 1
ATOM 1555 C CA . GLY A 1 205 ? -2.666 6.159 19.710 1.00 94.31 205 GLY A CA 1
ATOM 1556 C C . GLY A 1 205 ? -2.981 5.531 21.054 1.00 94.31 205 GLY A C 1
ATOM 1557 O O . GLY A 1 205 ? -2.144 4.841 21.630 1.00 94.31 205 GLY A O 1
ATOM 1558 N N . SER A 1 206 ? -4.191 5.734 21.560 1.00 95.94 206 SER A N 1
ATOM 1559 C CA . SER A 1 206 ? -4.609 5.111 22.815 1.00 95.94 206 SER A CA 1
ATOM 1560 C C . SER A 1 206 ? -5.291 3.762 22.606 1.00 95.94 206 SER A C 1
ATOM 1562 O O . SER A 1 206 ? -5.202 2.900 23.486 1.00 95.94 206 SER A O 1
ATOM 1564 N N . ARG A 1 207 ? -5.984 3.545 21.475 1.00 97.00 207 ARG A N 1
ATOM 1565 C CA . ARG A 1 207 ? -6.761 2.315 21.265 1.00 97.00 207 ARG A CA 1
ATOM 1566 C C . ARG A 1 207 ? -7.170 2.000 19.827 1.00 97.00 207 ARG A C 1
ATOM 1568 O O . ARG A 1 207 ? -7.291 2.860 18.954 1.00 97.00 207 ARG A O 1
ATOM 1575 N N . MET A 1 208 ? -7.539 0.738 19.637 1.00 97.38 208 MET A N 1
ATOM 1576 C CA . MET A 1 208 ? -8.265 0.228 18.477 1.00 97.38 208 MET A CA 1
ATOM 1577 C C . MET A 1 208 ? -9.438 -0.642 18.946 1.00 97.38 208 MET A C 1
ATOM 1579 O O . MET A 1 208 ? -9.294 -1.457 19.856 1.00 97.38 208 MET A O 1
ATOM 1583 N N . VAL A 1 209 ? -10.594 -0.496 18.297 1.00 97.81 209 VAL A N 1
ATOM 1584 C CA . VAL A 1 209 ? -11.782 -1.332 18.498 1.00 97.81 209 VAL A CA 1
ATOM 1585 C C . VAL A 1 209 ? -12.176 -1.998 17.181 1.00 97.81 209 VAL A C 1
ATOM 1587 O O . VAL A 1 209 ? -12.335 -1.318 16.167 1.00 97.81 209 VAL A O 1
ATOM 1590 N N . TYR A 1 210 ? -12.381 -3.315 17.212 1.00 97.56 210 TYR A N 1
ATOM 1591 C CA . TYR A 1 210 ? -12.970 -4.106 16.128 1.00 97.56 210 TYR A CA 1
ATOM 1592 C C . TYR A 1 210 ? -13.896 -5.179 16.708 1.00 97.56 210 TYR A C 1
ATOM 1594 O O . TYR A 1 210 ? -13.457 -6.075 17.431 1.00 97.56 210 TYR A O 1
ATOM 1602 N N . LYS A 1 211 ? -15.192 -5.116 16.372 1.00 95.38 211 LYS A N 1
ATOM 1603 C CA . LYS A 1 211 ? -16.236 -5.966 16.975 1.00 95.38 211 LYS A CA 1
ATOM 1604 C C . LYS A 1 211 ? -16.151 -5.919 18.513 1.00 95.38 211 LYS A C 1
ATOM 1606 O O . LYS A 1 211 ? -16.295 -4.849 19.092 1.00 95.38 211 LYS A O 1
ATOM 1611 N N . SER A 1 212 ? -15.924 -7.060 19.162 1.00 93.94 212 SER A N 1
ATOM 1612 C CA . SER A 1 212 ? -15.769 -7.188 20.615 1.00 93.94 212 SER A CA 1
ATOM 1613 C C . SER A 1 212 ? -14.322 -7.051 21.101 1.00 93.94 212 SER A C 1
ATOM 1615 O O . SER A 1 212 ? -14.095 -7.100 22.306 1.00 93.94 212 SER A O 1
ATOM 1617 N N . LEU A 1 213 ? -13.343 -6.939 20.197 1.00 96.44 213 LEU A N 1
ATOM 1618 C CA . LEU A 1 213 ? -11.943 -6.752 20.560 1.00 96.44 213 LEU A CA 1
ATOM 1619 C C . LEU A 1 213 ? -11.656 -5.260 20.749 1.00 96.44 213 LEU A C 1
ATOM 1621 O O . LEU A 1 213 ? -11.837 -4.468 19.824 1.00 96.44 213 LEU A O 1
ATOM 1625 N N . GLU A 1 214 ? -11.165 -4.898 21.932 1.00 97.50 214 GLU A N 1
ATOM 1626 C CA . GLU A 1 214 ? -10.549 -3.602 22.213 1.00 97.50 214 GLU A CA 1
ATOM 1627 C C . GLU A 1 214 ? -9.083 -3.837 22.592 1.00 97.50 214 GLU A C 1
ATOM 1629 O O . GLU A 1 214 ? -8.786 -4.622 23.493 1.00 97.50 214 GLU A O 1
ATOM 1634 N N . ILE A 1 215 ? -8.173 -3.157 21.899 1.00 97.00 215 ILE A N 1
ATOM 1635 C CA . ILE A 1 215 ? -6.742 -3.137 22.206 1.00 97.00 215 ILE A CA 1
ATOM 1636 C C . ILE A 1 215 ? -6.424 -1.735 22.704 1.00 97.00 215 ILE A C 1
ATOM 1638 O O . ILE A 1 215 ? -6.738 -0.759 22.022 1.00 97.00 215 ILE A O 1
ATOM 1642 N N . LYS A 1 216 ? -5.821 -1.637 23.889 1.00 97.38 216 LYS A N 1
ATOM 1643 C CA . LYS A 1 216 ? -5.377 -0.374 24.485 1.00 97.38 216 LYS A CA 1
ATOM 1644 C C . LYS A 1 216 ? -3.863 -0.351 24.538 1.00 97.38 216 LYS A C 1
ATOM 1646 O O . LYS A 1 216 ? -3.256 -1.358 24.903 1.00 97.38 216 LYS A O 1
ATOM 1651 N N . VAL A 1 217 ? -3.281 0.791 24.206 1.00 97.00 217 VAL A N 1
ATOM 1652 C CA . VAL A 1 217 ? -1.853 1.016 24.410 1.00 97.00 217 VAL A CA 1
ATOM 1653 C C . VAL A 1 217 ? -1.615 1.237 25.909 1.00 97.00 217 VAL A C 1
ATOM 1655 O O . VAL A 1 217 ? -2.293 2.081 26.503 1.00 97.00 217 VAL A O 1
ATOM 1658 N N . PRO A 1 218 ? -0.737 0.447 26.558 1.00 94.75 218 PRO A N 1
ATOM 1659 C CA . PRO A 1 218 ? -0.400 0.646 27.963 1.00 94.75 218 PRO A CA 1
ATOM 1660 C C . PRO A 1 218 ? 0.162 2.044 28.225 1.00 94.75 218 PRO A C 1
ATOM 1662 O O . PRO A 1 218 ? 0.794 2.647 27.360 1.00 94.75 218 PRO A O 1
ATOM 1665 N N . GLU A 1 219 ? -0.025 2.544 29.442 1.00 93.12 219 GLU A N 1
ATOM 1666 C CA . GLU A 1 219 ? 0.551 3.825 29.849 1.00 93.12 219 GLU A CA 1
ATOM 1667 C C . GLU A 1 219 ? 2.081 3.818 29.676 1.00 93.12 219 GLU A C 1
ATOM 1669 O O . GLU A 1 219 ? 2.763 2.894 30.122 1.00 93.12 219 GLU A O 1
ATOM 1674 N N . GLY A 1 220 ? 2.612 4.842 29.001 1.00 93.44 220 GLY A N 1
ATOM 1675 C CA . GLY A 1 220 ? 4.043 4.979 28.713 1.00 93.44 220 GLY A CA 1
ATOM 1676 C C . GLY A 1 220 ? 4.572 4.125 27.553 1.00 93.44 220 GLY A C 1
ATOM 1677 O O . GLY A 1 220 ? 5.773 4.164 27.300 1.00 93.44 220 GLY A O 1
ATOM 1678 N N . ALA A 1 221 ? 3.719 3.366 26.857 1.00 96.06 221 ALA A N 1
ATOM 1679 C CA . ALA A 1 221 ? 4.087 2.641 25.643 1.00 96.06 221 ALA A CA 1
ATOM 1680 C C . ALA A 1 221 ? 3.674 3.410 24.377 1.00 96.06 221 ALA A C 1
ATOM 1682 O O . ALA A 1 221 ? 2.669 4.116 24.369 1.00 96.06 221 ALA A O 1
ATOM 1683 N N . ASP A 1 222 ? 4.412 3.200 23.286 1.00 96.06 222 ASP A N 1
ATOM 1684 C CA . ASP A 1 222 ? 4.103 3.791 21.974 1.00 96.06 222 ASP A CA 1
ATOM 1685 C C . ASP A 1 222 ? 3.248 2.871 21.091 1.00 96.06 222 ASP A C 1
ATOM 1687 O O . ASP A 1 222 ? 2.768 3.281 20.035 1.00 96.06 222 ASP A O 1
ATOM 1691 N N . SER A 1 223 ? 3.077 1.606 21.487 1.00 97.38 223 SER A N 1
ATOM 1692 C CA . SER A 1 223 ? 2.376 0.592 20.698 1.00 97.38 223 SER A CA 1
ATOM 1693 C C . SER A 1 223 ? 1.792 -0.533 21.549 1.00 97.38 223 SER A C 1
ATOM 1695 O O . SER A 1 223 ? 2.147 -0.713 22.717 1.00 97.38 223 SER A O 1
ATOM 1697 N N . ALA A 1 224 ? 0.887 -1.302 20.947 1.00 97.50 224 ALA A N 1
ATOM 1698 C CA . ALA A 1 224 ? 0.373 -2.547 21.501 1.00 97.50 224 ALA A CA 1
ATOM 1699 C C . ALA A 1 224 ? 0.083 -3.568 20.395 1.00 97.50 224 ALA A C 1
ATOM 1701 O O . ALA A 1 224 ? -0.198 -3.208 19.252 1.00 97.50 224 ALA A O 1
ATOM 1702 N N . GLU A 1 225 ? 0.108 -4.848 20.766 1.00 97.06 225 GLU A N 1
ATOM 1703 C CA . GLU A 1 225 ? -0.165 -5.980 19.882 1.00 97.06 225 GLU A CA 1
ATOM 1704 C C . GLU A 1 225 ? -1.196 -6.927 20.506 1.00 97.06 225 GLU A C 1
ATOM 1706 O O . GLU A 1 225 ? -1.322 -7.035 21.730 1.00 97.06 225 GLU A O 1
ATOM 1711 N N . TRP A 1 226 ? -1.926 -7.638 19.651 1.00 96.56 226 TRP A N 1
ATOM 1712 C CA . TRP A 1 226 ? -2.838 -8.705 20.030 1.00 96.56 226 TRP A CA 1
ATOM 1713 C C . TRP A 1 226 ? -2.623 -9.947 19.141 1.00 96.56 226 TRP A C 1
ATOM 1715 O O . TRP A 1 226 ? -2.587 -9.799 17.918 1.00 96.56 226 TRP A O 1
ATOM 1725 N N . PRO A 1 227 ? -2.547 -11.166 19.713 1.00 93.94 227 PRO A N 1
ATOM 1726 C CA . PRO A 1 227 ? -2.352 -11.407 21.143 1.00 93.94 227 PRO A CA 1
ATOM 1727 C C . PRO A 1 227 ? -1.038 -10.757 21.615 1.00 93.94 227 PRO A C 1
ATOM 1729 O O . PRO A 1 227 ? -0.118 -10.612 20.812 1.00 93.94 227 PRO A O 1
ATOM 1732 N N . PRO A 1 228 ? -0.943 -10.328 22.885 1.00 85.25 228 PRO A N 1
ATOM 1733 C CA . PRO A 1 228 ? 0.276 -9.709 23.387 1.00 85.25 228 PRO A CA 1
ATOM 1734 C C . PRO A 1 228 ? 1.455 -10.670 23.223 1.00 85.25 228 PRO A C 1
ATOM 1736 O O . PRO A 1 228 ? 1.303 -11.882 23.420 1.00 85.25 228 PRO A O 1
ATOM 1739 N N . ALA A 1 229 ? 2.624 -10.127 22.877 1.00 77.81 229 ALA A N 1
ATOM 1740 C CA . ALA A 1 229 ? 3.849 -10.907 22.792 1.00 77.81 229 ALA A CA 1
ATOM 1741 C C . ALA A 1 229 ? 4.049 -11.712 24.085 1.00 77.81 229 ALA A C 1
ATOM 1743 O O . ALA A 1 229 ? 3.846 -11.206 25.194 1.00 77.81 229 ALA A O 1
ATOM 1744 N N . ALA A 1 230 ? 4.430 -12.984 23.945 1.00 73.12 230 ALA A N 1
ATOM 1745 C CA . ALA A 1 230 ? 4.720 -13.821 25.098 1.00 73.12 230 ALA A CA 1
ATOM 1746 C C . ALA A 1 230 ? 5.815 -13.153 25.942 1.00 73.12 230 ALA A C 1
ATOM 1748 O O . ALA A 1 230 ? 6.844 -12.735 25.406 1.00 73.12 230 ALA A O 1
ATOM 1749 N N . ALA A 1 231 ? 5.595 -13.055 27.257 1.00 64.88 231 ALA A N 1
ATOM 1750 C CA . ALA A 1 231 ? 6.610 -12.531 28.161 1.00 64.88 231 ALA A CA 1
ATOM 1751 C C . ALA A 1 231 ? 7.917 -13.322 27.963 1.00 64.88 231 ALA A C 1
ATOM 1753 O O . ALA A 1 231 ? 7.862 -14.553 27.848 1.00 64.88 231 ALA A O 1
ATOM 1754 N N . PRO A 1 232 ? 9.083 -12.653 27.904 1.00 60.38 232 PRO A N 1
ATOM 1755 C CA . PRO A 1 232 ? 10.351 -13.349 27.758 1.00 60.38 232 PRO A CA 1
ATOM 1756 C C . PRO A 1 232 ? 10.477 -14.373 28.885 1.00 60.38 232 PRO A C 1
ATOM 1758 O O . PRO A 1 232 ? 10.344 -14.026 30.062 1.00 60.38 232 PRO A O 1
ATOM 1761 N N . GLN A 1 233 ? 10.701 -15.643 28.530 1.00 57.97 233 GLN A N 1
ATOM 1762 C CA . GLN A 1 233 ? 10.914 -16.666 29.545 1.00 57.97 233 GLN A CA 1
ATOM 1763 C C . GLN A 1 233 ? 12.130 -16.274 30.393 1.00 57.97 233 GLN A C 1
ATOM 1765 O O . GLN A 1 233 ? 13.141 -15.825 29.834 1.00 57.97 233 GLN A O 1
ATOM 1770 N N . PRO A 1 234 ? 12.051 -16.390 31.731 1.00 61.19 234 PRO A N 1
ATOM 1771 C CA . PRO A 1 234 ? 13.188 -16.093 32.582 1.00 61.19 234 PRO A CA 1
ATOM 1772 C C . PRO A 1 234 ? 14.359 -16.956 32.121 1.00 61.19 234 PRO A C 1
ATOM 1774 O O . PRO A 1 234 ? 14.228 -18.173 32.013 1.00 61.19 234 PRO A O 1
ATOM 1777 N N . LYS A 1 235 ? 15.496 -16.319 31.818 1.00 65.62 235 LYS A N 1
ATOM 1778 C CA . LYS A 1 235 ? 16.736 -17.036 31.517 1.00 65.62 235 LYS A CA 1
ATOM 1779 C C . LYS A 1 235 ? 17.021 -17.950 32.705 1.00 65.62 235 LYS A C 1
ATOM 1781 O O . LYS A 1 235 ? 17.373 -17.453 33.778 1.00 65.62 235 LYS A O 1
ATOM 1786 N N . GLU A 1 236 ? 16.844 -19.258 32.534 1.00 60.84 236 GLU A N 1
ATOM 1787 C CA . GLU A 1 236 ? 17.332 -20.227 33.503 1.00 60.84 236 GLU A CA 1
ATOM 1788 C C . GLU A 1 236 ? 18.826 -19.961 33.669 1.00 60.84 236 GLU A C 1
ATOM 1790 O O . GLU A 1 236 ? 19.609 -20.045 32.721 1.00 60.84 236 GLU A O 1
ATOM 1795 N N . LYS A 1 237 ? 19.218 -19.545 34.875 1.00 55.66 237 LYS A N 1
ATOM 1796 C CA . LYS A 1 237 ? 20.627 -19.487 35.243 1.00 55.66 237 LYS A CA 1
ATOM 1797 C C . LYS A 1 237 ? 21.115 -20.931 35.242 1.00 55.66 237 LYS A C 1
ATOM 1799 O O . LYS A 1 237 ? 20.856 -21.659 36.198 1.00 55.66 237 LYS A O 1
ATOM 1804 N N . SER A 1 238 ? 21.785 -21.332 34.166 1.00 62.56 238 SER A N 1
ATOM 1805 C CA . SER A 1 238 ? 22.612 -22.533 34.141 1.00 62.56 238 SER A CA 1
ATOM 1806 C C . SER A 1 238 ? 23.570 -22.461 35.333 1.00 62.56 238 SER A C 1
ATOM 1808 O O . SER A 1 238 ? 24.349 -21.508 35.432 1.00 62.56 238 SER A O 1
ATOM 1810 N N . ARG A 1 239 ? 23.410 -23.399 36.270 1.00 59.81 239 ARG A N 1
ATOM 1811 C CA . ARG A 1 239 ? 24.312 -23.603 37.407 1.00 59.81 239 ARG A CA 1
ATOM 1812 C C . ARG A 1 239 ? 25.620 -24.226 36.949 1.00 59.81 239 ARG A C 1
ATOM 1814 O O . ARG A 1 239 ? 25.567 -25.029 35.993 1.00 59.81 239 ARG A O 1
#

pLDDT: mean 91.46, std 10.12, range [40.25, 98.75]

Radius of gyration: 21.63 Å; Cα contacts (8 Å, |Δi|>4): 517; chains: 1; bounding box: 56×52×62 Å

Nearest PDB structures (foldseek):
  6yfi-assembly2_C  TM=2.473E-01  e=6.228E+00  Leviviridae sp.